Protein AF-A0A0G4EP02-F1 (afdb_monomer_lite)

Foldseek 3Di:
DDPPPPPPDDVVLVCLLPDPLVVNLVVCLPDDPVVLVVSLVSDVSSVVSQVPDPVSVVSNCVSLVNPDDPDDDDDDDDDDDDDDDDDDDDDDDDDDDDDDPVVVLVVLLVCLQVLLVVLLVLLVPDALPDDLVSLLVSLVSLVVSLVSDALPHDLVSLVSSLVSLLSSLQRHDCQDPSSLVSNVVSLVSLLPPVSRDPPVSSVSSVVSSVVNVVVNSVVVVVVVVVVVVVVPPPVPVVVVVVVVVVVVVVVPDPDDVVVVVVPDPDDDDDDD

Organism: Vitrella brassicaformis (strain CCMP3155) (NCBI:txid1169540)

Radius of gyration: 31.65 Å; chains: 1; bounding box: 125×49×57 Å

Structure (mmCIF, N/CA/C/O backbone):
data_AF-A0A0G4EP02-F1
#
_entry.id   AF-A0A0G4EP02-F1
#
loop_
_atom_site.group_PDB
_atom_site.id
_atom_site.type_symbol
_atom_site.label_atom_id
_atom_site.label_alt_id
_atom_site.label_comp_id
_atom_site.label_asym_id
_atom_site.label_entity_id
_atom_site.label_seq_id
_atom_site.pdbx_PDB_ins_code
_atom_site.Cartn_x
_atom_site.Cartn_y
_atom_site.Cartn_z
_atom_site.occupancy
_atom_site.B_iso_or_equiv
_atom_site.auth_seq_id
_atom_site.auth_comp_id
_atom_site.auth_asym_id
_atom_site.auth_atom_id
_atom_site.pdbx_PDB_model_num
ATOM 1 N N . MET A 1 1 ? 41.907 17.838 24.779 1.00 38.94 1 MET A N 1
ATOM 2 C CA . MET A 1 1 ? 42.214 17.156 23.506 1.00 38.94 1 MET A CA 1
ATOM 3 C C . MET A 1 1 ? 41.069 17.452 22.564 1.00 38.94 1 MET A C 1
ATOM 5 O O . MET A 1 1 ? 40.056 16.768 22.612 1.00 38.94 1 MET A O 1
ATOM 9 N N . GLU A 1 2 ? 41.188 18.530 21.797 1.00 35.12 2 GLU A N 1
ATOM 10 C CA . GLU A 1 2 ? 40.267 18.809 20.698 1.00 35.12 2 GLU A CA 1
ATOM 11 C C . GLU A 1 2 ? 40.683 17.915 19.531 1.00 35.12 2 GLU A C 1
ATOM 13 O O . GLU A 1 2 ? 41.809 17.989 19.038 1.00 35.12 2 GLU A O 1
ATOM 18 N N . VAL A 1 3 ? 39.807 16.986 19.158 1.00 36.91 3 VAL A N 1
ATOM 19 C CA . VAL A 1 3 ? 40.000 16.158 17.971 1.00 36.91 3 VAL A CA 1
ATOM 20 C C . VAL A 1 3 ? 39.671 17.048 16.778 1.00 36.91 3 VAL A C 1
ATOM 22 O O . VAL A 1 3 ? 38.505 17.245 16.452 1.00 36.91 3 VAL A O 1
ATOM 25 N N . HIS A 1 4 ? 40.696 17.612 16.138 1.00 37.84 4 HIS A N 1
ATOM 26 C CA . HIS A 1 4 ? 40.565 18.200 14.807 1.00 37.84 4 HIS A CA 1
ATOM 27 C C . HIS A 1 4 ? 40.298 17.075 13.804 1.00 37.84 4 HIS A C 1
ATOM 29 O O . HIS A 1 4 ? 41.198 16.561 13.140 1.00 37.84 4 HIS A O 1
ATOM 35 N N . GLN A 1 5 ? 39.038 16.657 13.729 1.00 41.09 5 GLN A N 1
ATOM 36 C CA . GLN A 1 5 ? 38.536 15.815 12.661 1.00 41.09 5 GLN A CA 1
ATOM 37 C C . GLN A 1 5 ? 38.453 16.702 11.418 1.00 41.09 5 GLN A C 1
ATOM 39 O O . GLN A 1 5 ? 37.469 17.394 11.196 1.00 41.09 5 GLN A O 1
ATOM 44 N N . ALA A 1 6 ? 39.550 16.767 10.663 1.00 44.66 6 ALA A N 1
ATOM 45 C CA . ALA A 1 6 ? 39.552 17.420 9.366 1.00 44.66 6 ALA A CA 1
ATOM 46 C C . ALA A 1 6 ? 38.495 16.731 8.492 1.00 44.66 6 ALA A C 1
ATOM 48 O O . ALA A 1 6 ? 38.618 15.533 8.221 1.00 44.66 6 ALA A O 1
ATOM 49 N N . ASP A 1 7 ? 37.462 17.482 8.105 1.00 49.00 7 ASP A N 1
ATOM 50 C CA . ASP A 1 7 ? 36.395 17.065 7.200 1.00 49.00 7 ASP A CA 1
ATOM 51 C C . ASP A 1 7 ? 37.002 16.553 5.893 1.00 49.00 7 ASP A C 1
ATOM 53 O O . ASP A 1 7 ? 37.292 17.304 4.958 1.00 49.00 7 ASP A O 1
ATOM 57 N N . ARG A 1 8 ? 37.231 15.241 5.820 1.00 60.03 8 ARG A N 1
ATOM 58 C CA . ARG A 1 8 ? 37.583 14.574 4.571 1.00 60.03 8 ARG A CA 1
ATOM 59 C C . ARG A 1 8 ? 36.312 14.470 3.748 1.00 60.03 8 ARG A C 1
ATOM 61 O O . ARG A 1 8 ? 35.623 13.454 3.765 1.00 60.03 8 ARG A O 1
ATOM 68 N N . VAL A 1 9 ? 36.002 15.552 3.046 1.00 61.78 9 VAL A N 1
ATOM 69 C CA . VAL A 1 9 ? 34.989 15.557 1.995 1.00 61.78 9 VAL A CA 1
ATOM 70 C C . VAL A 1 9 ? 35.364 14.464 0.994 1.00 61.78 9 VAL A C 1
ATOM 72 O O . VAL A 1 9 ? 36.500 14.415 0.518 1.00 61.78 9 VAL A O 1
ATOM 75 N N . SER A 1 10 ? 34.428 13.554 0.713 1.00 72.56 10 SER A N 1
ATOM 76 C CA . SER A 1 10 ? 34.633 12.483 -0.265 1.00 72.56 10 SER A CA 1
ATOM 77 C C . SER A 1 10 ? 35.114 13.079 -1.599 1.00 72.56 10 SER A C 1
ATOM 79 O O . SER A 1 10 ? 34.533 14.073 -2.047 1.00 72.56 10 SER A O 1
ATOM 81 N N . PRO A 1 11 ? 36.121 12.489 -2.273 1.00 70.38 11 PRO A N 1
ATOM 82 C CA . PRO A 1 11 ? 36.587 12.948 -3.585 1.00 70.38 11 PRO A CA 1
ATOM 83 C C . PRO A 1 11 ? 35.452 13.091 -4.606 1.00 70.38 11 PRO A C 1
ATOM 85 O O . PRO A 1 11 ? 35.491 13.972 -5.457 1.00 70.38 11 PRO A O 1
ATOM 88 N N . PHE A 1 12 ? 34.406 12.272 -4.472 1.00 70.12 12 PHE A N 1
ATOM 89 C CA . PHE A 1 12 ? 33.200 12.348 -5.290 1.00 70.12 12 PHE A CA 1
ATOM 90 C C . PHE A 1 12 ? 32.381 13.623 -5.035 1.00 70.12 12 PHE A C 1
ATOM 92 O O . PHE A 1 12 ? 31.944 14.280 -5.973 1.00 70.12 12 PHE A O 1
ATOM 99 N N . VAL A 1 13 ? 32.221 14.024 -3.771 1.00 69.88 13 VAL A N 1
ATOM 100 C CA . VAL A 1 13 ? 31.532 15.274 -3.410 1.00 69.88 13 VAL A CA 1
ATOM 101 C C . VAL A 1 13 ? 32.344 16.478 -3.888 1.00 69.88 13 VAL A C 1
ATOM 103 O O . VAL A 1 13 ? 31.784 17.423 -4.435 1.00 69.88 13 VAL A O 1
ATOM 106 N N . ALA A 1 14 ? 33.673 16.428 -3.755 1.00 72.81 14 ALA A N 1
ATOM 107 C CA . ALA A 1 14 ? 34.551 17.464 -4.293 1.00 72.81 14 ALA A CA 1
ATOM 108 C C . ALA A 1 14 ? 34.477 17.546 -5.829 1.00 72.81 14 ALA A C 1
ATOM 110 O O . ALA A 1 14 ? 34.487 18.645 -6.380 1.00 72.81 14 ALA A O 1
ATOM 111 N N . PHE A 1 15 ? 34.367 16.409 -6.520 1.00 77.12 15 PHE A N 1
ATOM 112 C CA . PHE A 1 15 ? 34.146 16.360 -7.964 1.00 77.12 15 PHE A CA 1
ATOM 113 C C . PHE A 1 15 ? 32.811 17.008 -8.345 1.00 77.12 15 PHE A C 1
ATOM 115 O O . PHE A 1 15 ? 32.805 17.926 -9.160 1.00 77.12 15 PHE A O 1
ATOM 122 N N . LEU A 1 16 ? 31.707 16.627 -7.698 1.00 73.00 16 LEU A N 1
ATOM 123 C CA . LEU A 1 16 ? 30.382 17.197 -7.964 1.00 73.00 16 LEU A CA 1
ATOM 124 C C . LEU A 1 16 ? 30.335 18.713 -7.738 1.00 73.00 16 LEU A C 1
ATOM 126 O O . LEU A 1 16 ? 29.836 19.448 -8.581 1.00 73.00 16 LEU A O 1
ATOM 130 N N . VAL A 1 17 ? 30.916 19.205 -6.641 1.00 72.75 17 VAL A N 1
ATOM 131 C CA . VAL A 1 17 ? 30.930 20.644 -6.320 1.00 72.75 17 VAL A CA 1
ATOM 132 C C . VAL A 1 17 ? 31.740 21.470 -7.330 1.00 72.75 17 VAL A C 1
ATOM 134 O O . VAL A 1 17 ? 31.451 22.649 -7.516 1.00 72.75 17 VAL A O 1
ATOM 137 N N . ASN A 1 18 ? 32.748 20.875 -7.973 1.00 75.50 18 ASN A N 1
ATOM 138 C CA . ASN A 1 18 ? 33.591 21.552 -8.966 1.00 75.50 18 ASN A CA 1
ATOM 139 C C . ASN A 1 18 ? 33.159 21.289 -10.418 1.00 75.50 18 ASN A C 1
ATOM 141 O O . ASN A 1 18 ? 33.743 21.852 -11.344 1.00 75.50 18 ASN A O 1
ATOM 145 N N . THR A 1 19 ? 32.164 20.429 -10.629 1.00 77.69 19 THR A N 1
ATOM 146 C CA . THR A 1 19 ? 31.626 20.115 -11.952 1.00 77.69 19 THR A CA 1
ATOM 147 C C . THR A 1 19 ? 30.659 21.220 -12.387 1.00 77.69 19 THR A C 1
ATOM 149 O O . THR A 1 19 ? 29.901 21.736 -11.568 1.00 77.69 19 THR A O 1
ATOM 152 N N . GLN A 1 20 ? 30.684 21.603 -13.670 1.00 72.81 20 GLN A N 1
ATOM 153 C CA . GLN A 1 20 ? 29.743 22.590 -14.219 1.00 72.81 20 GLN A CA 1
ATOM 154 C C . GLN A 1 20 ? 28.288 22.150 -13.986 1.00 72.81 20 GLN A C 1
ATOM 156 O O . GLN A 1 20 ? 27.993 20.954 -14.040 1.00 72.81 20 GLN A O 1
ATOM 161 N N . GLU A 1 21 ? 27.389 23.110 -13.744 1.00 66.56 21 GLU A N 1
ATOM 162 C CA . GLU A 1 21 ? 25.989 22.856 -13.359 1.00 66.56 21 GLU A CA 1
ATOM 163 C C . GLU A 1 21 ? 25.281 21.864 -14.299 1.00 66.56 21 GLU A C 1
ATOM 165 O O . GLU A 1 21 ? 24.611 20.942 -13.828 1.00 66.56 21 GLU A O 1
ATOM 170 N N . ASP A 1 22 ? 25.532 21.967 -15.607 1.00 61.84 22 ASP A N 1
ATOM 171 C CA . ASP A 1 22 ? 24.938 21.101 -16.635 1.00 61.84 22 ASP A CA 1
ATOM 172 C C . ASP A 1 22 ? 25.356 19.626 -16.496 1.00 61.84 22 ASP A C 1
ATOM 174 O O . ASP A 1 22 ? 24.544 18.709 -16.631 1.00 61.84 22 ASP A O 1
ATOM 178 N N . MET A 1 23 ? 26.625 19.377 -16.167 1.00 65.44 23 MET A N 1
ATOM 179 C CA . MET A 1 23 ? 27.154 18.024 -15.964 1.00 65.44 23 MET A CA 1
ATOM 180 C C . MET A 1 23 ? 26.759 17.461 -14.596 1.00 65.44 23 MET A C 1
ATOM 182 O O . MET A 1 23 ? 26.539 16.258 -14.460 1.00 65.44 23 MET A O 1
ATOM 186 N N . CYS A 1 24 ? 26.610 18.328 -13.593 1.00 69.44 24 CYS A N 1
ATOM 187 C CA . CYS A 1 24 ? 26.139 17.946 -12.266 1.00 69.44 24 CYS A CA 1
ATOM 188 C C . CYS A 1 24 ? 24.696 17.426 -12.323 1.00 69.44 24 CYS A C 1
ATOM 190 O O . CYS A 1 24 ? 24.385 16.395 -11.723 1.00 69.44 24 CYS A O 1
ATOM 192 N N . GLY A 1 25 ? 23.845 18.081 -13.122 1.00 66.88 25 GLY A N 1
ATOM 193 C CA . GLY A 1 25 ? 22.493 17.610 -13.412 1.00 66.88 25 GLY A CA 1
ATOM 194 C C . GLY A 1 25 ? 22.481 16.236 -14.083 1.00 66.88 25 GLY A C 1
ATOM 195 O O . GLY A 1 25 ? 21.739 15.359 -13.648 1.00 66.88 25 GLY A O 1
ATOM 196 N N . LEU A 1 26 ? 23.352 16.016 -15.075 1.00 70.50 26 LEU A N 1
ATOM 197 C CA . LEU A 1 26 ? 23.474 14.730 -15.767 1.00 70.50 26 LEU A CA 1
ATOM 198 C C . LEU A 1 26 ? 23.913 13.604 -14.818 1.00 70.50 26 LEU A C 1
ATOM 200 O O . LEU A 1 26 ? 23.279 12.554 -14.779 1.00 70.50 26 LEU A O 1
ATOM 204 N N . ILE A 1 27 ? 24.955 13.827 -14.012 1.00 72.88 27 ILE A N 1
ATOM 205 C CA . ILE A 1 27 ? 25.464 12.827 -13.058 1.00 72.88 27 ILE A CA 1
ATOM 206 C C . ILE A 1 27 ? 24.409 12.507 -11.995 1.00 72.88 27 ILE A C 1
ATOM 208 O O . ILE A 1 27 ? 24.181 11.340 -11.682 1.00 72.88 27 ILE A O 1
ATOM 212 N N . CYS A 1 28 ? 23.721 13.527 -11.475 1.00 70.00 28 CYS A N 1
ATOM 213 C CA . CYS A 1 28 ? 22.667 13.333 -10.482 1.00 70.00 28 CYS A CA 1
ATOM 214 C C . CYS A 1 28 ? 21.414 12.666 -11.066 1.00 70.00 28 CYS A C 1
ATOM 216 O O . CYS A 1 28 ? 20.650 12.065 -10.318 1.00 7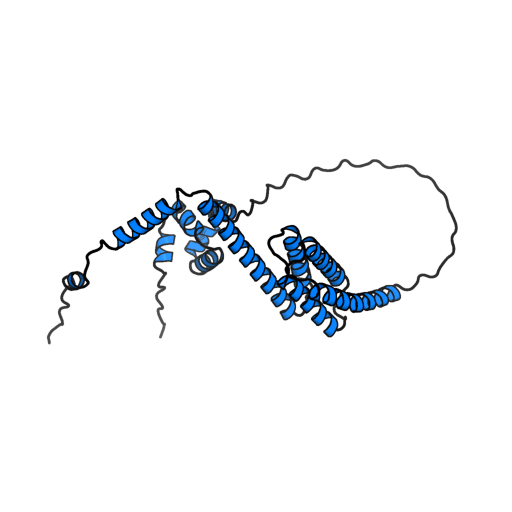0.00 28 CYS A O 1
ATOM 218 N N . SER A 1 29 ? 21.228 12.708 -12.388 1.00 71.25 29 SER A N 1
ATOM 219 C CA . SER A 1 29 ? 20.146 12.006 -13.086 1.00 71.25 29 SER A CA 1
ATOM 220 C C . SER A 1 29 ? 20.330 10.478 -13.120 1.00 71.25 29 SER A C 1
ATOM 222 O O . SER A 1 29 ? 19.372 9.733 -13.290 1.00 71.25 29 SER A O 1
ATOM 224 N N . PHE A 1 30 ? 21.553 9.988 -12.880 1.00 74.38 30 PHE A N 1
ATOM 225 C CA . PHE A 1 30 ? 21.832 8.557 -12.714 1.00 74.38 30 PHE A CA 1
ATOM 226 C C . PHE A 1 30 ? 21.721 8.082 -11.258 1.00 74.38 30 PHE A C 1
ATOM 228 O O . PHE A 1 30 ? 21.841 6.885 -10.994 1.00 74.38 30 PHE A O 1
ATOM 235 N N . LEU A 1 31 ? 21.514 8.995 -10.302 1.00 80.62 31 LEU A N 1
ATOM 236 C CA . LEU A 1 31 ? 21.364 8.643 -8.894 1.00 80.62 31 LEU A CA 1
ATOM 237 C C . LEU A 1 31 ? 19.913 8.270 -8.588 1.00 80.62 31 LEU A C 1
ATOM 239 O O . LEU A 1 31 ? 18.974 8.982 -8.944 1.00 80.62 31 LEU A O 1
ATOM 243 N N . VAL A 1 32 ? 19.726 7.176 -7.850 1.00 81.56 32 VAL A N 1
ATOM 244 C CA . VAL A 1 32 ? 18.414 6.825 -7.298 1.00 81.56 32 VAL A CA 1
ATOM 245 C C . VAL A 1 32 ? 18.050 7.855 -6.220 1.00 81.56 32 VAL A C 1
ATOM 247 O O . VAL A 1 32 ? 18.926 8.389 -5.538 1.00 81.56 32 VAL A O 1
ATOM 250 N N . ALA A 1 33 ? 16.756 8.124 -6.011 1.00 77.69 33 ALA A N 1
ATOM 251 C CA . ALA A 1 33 ? 16.276 9.126 -5.046 1.00 77.69 33 ALA A CA 1
ATOM 252 C C . ALA A 1 33 ? 16.903 8.994 -3.640 1.00 77.69 33 ALA A C 1
ATOM 254 O O . ALA A 1 33 ? 17.158 9.995 -2.969 1.00 77.69 33 ALA A O 1
ATOM 255 N N . LYS A 1 34 ? 17.196 7.760 -3.209 1.00 76.62 34 LYS A N 1
ATOM 256 C CA . LYS A 1 34 ? 17.879 7.472 -1.942 1.00 76.62 34 LYS A CA 1
ATOM 257 C C . LYS A 1 34 ? 19.315 8.008 -1.909 1.00 76.62 34 LYS A C 1
ATOM 259 O O . LYS A 1 34 ? 19.718 8.596 -0.907 1.00 76.62 34 LYS A O 1
ATOM 264 N N . ASP A 1 35 ? 20.065 7.827 -2.990 1.00 81.88 35 ASP A N 1
ATOM 265 C CA . ASP A 1 35 ? 21.458 8.265 -3.094 1.00 81.88 35 ASP A CA 1
ATOM 266 C C . ASP A 1 35 ? 21.539 9.786 -3.230 1.00 81.88 35 ASP A C 1
ATOM 268 O O . ASP A 1 35 ? 22.408 10.418 -2.632 1.00 81.88 35 ASP A O 1
ATOM 272 N N . LEU A 1 36 ? 20.564 10.391 -3.916 1.00 82.75 36 LEU A N 1
ATOM 273 C CA . LEU A 1 36 ? 20.408 11.842 -3.980 1.00 82.75 36 LEU A CA 1
ATOM 274 C C . LEU A 1 36 ? 20.137 12.447 -2.591 1.00 82.75 36 LEU A C 1
ATOM 276 O O . LEU A 1 36 ? 20.750 13.449 -2.228 1.00 82.75 36 LEU A O 1
ATOM 280 N N . ALA A 1 37 ? 19.271 11.826 -1.782 1.00 79.50 37 ALA A N 1
ATOM 281 C CA . ALA A 1 37 ? 18.994 12.278 -0.415 1.00 79.50 37 ALA A CA 1
ATOM 282 C C . ALA A 1 37 ? 20.214 12.127 0.514 1.00 79.50 37 ALA A C 1
ATOM 284 O O . ALA A 1 37 ? 20.497 13.002 1.336 1.00 79.50 37 ALA A O 1
ATOM 285 N N . ALA A 1 38 ? 20.969 11.035 0.378 1.00 80.06 38 ALA A N 1
ATOM 286 C CA . ALA A 1 38 ? 22.226 10.856 1.103 1.00 80.06 38 ALA A CA 1
ATOM 287 C C . ALA A 1 38 ? 23.271 11.908 0.684 1.00 80.06 38 ALA A C 1
ATOM 289 O O . ALA A 1 38 ? 23.958 12.484 1.527 1.00 80.06 38 ALA A O 1
ATOM 290 N N . LEU A 1 39 ? 23.347 12.221 -0.611 1.00 80.00 39 LEU A N 1
ATOM 291 C CA . LEU A 1 39 ? 24.255 13.228 -1.149 1.00 80.00 39 LEU A CA 1
ATOM 292 C C . LEU A 1 39 ? 23.933 14.631 -0.612 1.00 80.00 39 LEU A C 1
ATOM 294 O O . LEU A 1 39 ? 24.829 15.306 -0.100 1.00 80.00 39 LEU A O 1
ATOM 298 N N . THR A 1 40 ? 22.668 15.056 -0.660 1.00 81.44 40 THR A N 1
ATOM 299 C CA . THR A 1 40 ? 22.255 16.396 -0.202 1.00 81.44 40 THR A CA 1
ATOM 300 C C . THR A 1 40 ? 22.366 16.561 1.311 1.00 81.44 40 THR A C 1
ATOM 302 O O . THR A 1 40 ? 22.714 17.639 1.783 1.00 81.44 40 THR A O 1
ATOM 305 N N . THR A 1 41 ? 22.159 15.501 2.092 1.00 80.44 41 THR A N 1
ATOM 306 C CA . THR A 1 41 ? 22.368 15.548 3.551 1.00 80.44 41 THR A CA 1
ATOM 307 C C . THR A 1 41 ? 23.846 15.556 3.944 1.00 80.44 41 THR A C 1
ATOM 309 O O . THR A 1 41 ? 24.195 16.104 4.987 1.00 80.44 41 THR A O 1
ATOM 312 N N . SER A 1 42 ? 24.725 14.999 3.105 1.00 77.19 42 SER A N 1
ATOM 313 C CA . SER A 1 42 ? 26.171 14.950 3.364 1.00 77.19 42 SER A CA 1
ATOM 314 C C . SER A 1 42 ? 26.933 16.226 2.979 1.00 77.19 42 SER A C 1
ATOM 316 O O . SER A 1 42 ? 28.058 16.423 3.438 1.00 77.19 42 SER A O 1
ATOM 318 N N . CYS A 1 43 ? 26.356 17.100 2.144 1.00 82.56 43 CYS A N 1
ATOM 319 C CA . CYS A 1 43 ? 27.037 18.297 1.651 1.00 82.56 43 CYS A CA 1
ATOM 320 C C . CYS A 1 43 ? 26.079 19.479 1.451 1.00 82.56 43 CYS A C 1
ATOM 322 O O . CYS A 1 43 ? 25.278 19.490 0.517 1.00 82.56 43 CYS A O 1
ATOM 324 N N . ALA A 1 44 ? 26.237 20.530 2.266 1.00 78.19 44 ALA A N 1
ATOM 325 C CA . ALA A 1 44 ? 25.432 21.752 2.174 1.00 78.19 44 ALA A CA 1
ATOM 326 C C . ALA A 1 44 ? 25.528 22.439 0.798 1.00 78.19 44 ALA A C 1
ATOM 328 O O . ALA A 1 44 ? 24.526 22.933 0.293 1.00 78.19 44 ALA A O 1
ATOM 329 N N . ARG A 1 45 ? 26.701 22.409 0.145 1.00 76.38 45 ARG A N 1
ATOM 330 C CA . ARG A 1 45 ? 26.870 22.972 -1.209 1.00 76.38 45 ARG A CA 1
ATOM 331 C C . ARG A 1 45 ? 26.125 22.160 -2.269 1.00 76.38 45 ARG A C 1
ATOM 333 O O . ARG A 1 45 ? 25.512 22.751 -3.150 1.00 76.38 45 ARG A O 1
ATOM 340 N N . CYS A 1 46 ? 26.141 20.826 -2.178 1.00 75.25 46 CYS A N 1
ATOM 341 C CA . CYS A 1 46 ? 25.331 19.980 -3.060 1.00 75.25 46 CYS A CA 1
ATOM 342 C C . CYS A 1 46 ? 23.840 20.195 -2.807 1.00 75.25 46 CYS A C 1
ATOM 344 O O . CYS A 1 46 ? 23.077 20.266 -3.762 1.00 75.25 46 CYS A O 1
ATOM 346 N N . HIS A 1 47 ? 23.429 20.337 -1.544 1.00 82.62 47 HIS A N 1
ATOM 347 C CA . HIS A 1 47 ? 22.057 20.686 -1.199 1.00 82.62 47 HIS A CA 1
ATOM 348 C C . HIS A 1 47 ? 21.649 22.010 -1.852 1.00 82.62 47 HIS A C 1
ATOM 350 O O . HIS A 1 47 ? 20.696 22.029 -2.614 1.00 82.62 47 HIS A O 1
ATOM 356 N N . GLU A 1 48 ? 22.380 23.102 -1.629 1.00 80.44 48 GLU A N 1
ATOM 357 C CA . GLU A 1 48 ? 22.042 24.404 -2.217 1.00 80.44 48 GLU A CA 1
ATOM 358 C C . GLU A 1 48 ? 22.043 24.385 -3.752 1.00 80.44 48 GLU A C 1
ATOM 360 O O . GLU A 1 48 ? 21.110 24.905 -4.360 1.00 80.44 48 GLU A O 1
ATOM 365 N N . GLY A 1 49 ? 23.031 23.743 -4.384 1.00 79.56 49 GLY A N 1
ATOM 366 C CA . GLY A 1 49 ? 23.114 23.657 -5.845 1.00 79.56 49 GLY A CA 1
ATOM 367 C C . GLY A 1 49 ? 21.987 22.831 -6.472 1.00 79.56 49 GLY A C 1
ATOM 368 O O . GLY A 1 49 ? 21.364 23.262 -7.441 1.00 79.56 49 GLY A O 1
ATOM 369 N N . LEU A 1 50 ? 21.679 21.661 -5.904 1.00 79.06 50 LEU A N 1
ATOM 370 C CA . LEU A 1 50 ? 20.650 20.766 -6.442 1.00 79.06 50 LEU A CA 1
ATOM 371 C C . LEU A 1 50 ? 19.237 21.249 -6.108 1.00 79.06 50 LEU A C 1
ATOM 373 O O . LEU A 1 50 ? 18.362 21.235 -6.969 1.00 79.06 50 LEU A O 1
ATOM 377 N N . TRP A 1 51 ? 18.995 21.708 -4.877 1.00 81.62 51 TRP A N 1
ATOM 378 C CA . TRP A 1 51 ? 17.653 22.100 -4.433 1.00 81.62 51 TRP A CA 1
ATOM 379 C C . TRP A 1 51 ? 17.172 23.404 -5.080 1.00 81.62 51 TRP A C 1
ATOM 381 O O . TRP A 1 51 ? 15.974 23.565 -5.298 1.00 81.62 51 TRP A O 1
ATOM 391 N N . CYS A 1 52 ? 18.092 24.305 -5.437 1.00 79.56 52 CYS A N 1
ATOM 392 C CA . CYS A 1 52 ? 17.766 25.557 -6.124 1.00 79.56 52 CYS A CA 1
ATOM 393 C C . CYS A 1 52 ? 17.735 25.430 -7.660 1.00 79.56 52 CYS A C 1
ATOM 395 O O . CYS A 1 52 ? 17.261 26.347 -8.332 1.00 79.56 52 CYS A O 1
ATOM 397 N N . SER A 1 53 ? 18.209 24.319 -8.234 1.00 80.94 53 SER A N 1
ATOM 398 C CA . SER A 1 53 ? 18.250 24.125 -9.688 1.00 80.94 53 SER A CA 1
ATOM 399 C C . SER A 1 53 ? 16.912 23.607 -10.225 1.00 80.94 53 SER A C 1
ATOM 401 O O . SER A 1 53 ? 16.633 22.409 -10.239 1.00 80.94 53 SER A O 1
ATOM 403 N N . ALA A 1 54 ? 16.062 24.516 -10.710 1.00 75.00 54 ALA A N 1
ATOM 404 C CA . ALA A 1 54 ? 14.814 24.143 -11.383 1.00 75.00 54 ALA A CA 1
ATOM 405 C C . ALA A 1 54 ? 15.019 23.200 -12.596 1.00 75.00 54 ALA A C 1
ATOM 407 O O . ALA A 1 54 ? 14.255 22.237 -12.714 1.00 75.00 54 ALA A O 1
ATOM 408 N N . PRO A 1 55 ? 16.038 23.393 -13.468 1.00 75.69 55 PRO A N 1
ATOM 409 C CA . PRO A 1 55 ? 16.311 22.467 -14.570 1.00 75.69 55 PRO A CA 1
ATOM 410 C C . PRO A 1 55 ? 16.605 21.040 -14.095 1.00 75.69 55 PRO A C 1
ATOM 412 O O . PRO A 1 55 ? 16.118 20.084 -14.696 1.00 75.69 55 PRO A O 1
ATOM 415 N N . PHE A 1 56 ? 17.342 20.893 -12.988 1.00 81.25 56 PHE A N 1
ATOM 416 C CA . PHE A 1 56 ? 17.643 19.588 -12.404 1.00 81.25 56 PHE A CA 1
ATOM 417 C C . PHE A 1 56 ? 16.365 18.837 -12.015 1.00 81.25 56 PHE A C 1
ATOM 419 O O . PHE A 1 56 ? 16.162 17.710 -12.462 1.00 81.25 56 PHE A O 1
ATOM 426 N N . TRP A 1 57 ? 15.470 19.469 -11.248 1.00 81.12 57 TRP A N 1
ATOM 427 C CA . TRP A 1 57 ? 14.220 18.832 -10.823 1.00 81.12 57 TRP A CA 1
ATOM 428 C C . TRP A 1 57 ? 13.300 18.504 -11.991 1.00 81.12 57 TRP A C 1
ATOM 430 O O . TRP A 1 57 ? 12.663 17.455 -11.984 1.00 81.12 57 TRP A O 1
ATOM 440 N N . HIS A 1 58 ? 13.253 19.357 -13.015 1.00 76.81 58 HIS A N 1
ATOM 441 C CA . HIS A 1 58 ? 12.499 19.057 -14.228 1.00 76.81 58 HIS A CA 1
ATOM 442 C C . HIS A 1 58 ? 13.004 17.788 -14.918 1.00 76.81 58 HIS A C 1
ATOM 444 O O . HIS A 1 58 ? 12.193 16.920 -15.236 1.00 76.81 58 HIS A O 1
ATOM 450 N N . CYS A 1 59 ? 14.319 17.644 -15.100 1.00 74.62 59 CYS A N 1
ATOM 451 C CA . CYS A 1 59 ? 14.908 16.435 -15.678 1.00 74.62 59 CYS A CA 1
ATOM 452 C C . CYS A 1 59 ? 14.703 15.210 -14.777 1.00 74.62 59 CYS A C 1
ATOM 454 O O . CYS A 1 59 ? 14.295 14.157 -15.261 1.00 74.62 59 CYS A O 1
ATOM 456 N N . PHE A 1 60 ? 14.923 15.356 -13.470 1.00 79.12 60 PHE A N 1
ATOM 457 C CA . PHE A 1 60 ? 14.770 14.277 -12.496 1.00 79.12 60 PHE A CA 1
ATOM 458 C C . PHE A 1 60 ? 13.323 13.758 -12.439 1.00 79.12 60 PHE A C 1
ATOM 460 O O . PHE A 1 60 ? 13.087 12.555 -12.520 1.00 79.12 60 PHE A O 1
ATOM 467 N N . PHE A 1 61 ? 12.323 14.644 -12.383 1.00 79.94 61 PHE A N 1
ATOM 468 C CA . PHE A 1 61 ? 10.914 14.236 -12.403 1.00 79.94 61 PHE A CA 1
ATOM 469 C C . PHE A 1 61 ? 10.465 13.693 -13.763 1.00 79.94 61 PHE A C 1
ATOM 471 O O . PHE A 1 61 ? 9.673 12.749 -13.799 1.00 79.94 61 PHE A O 1
ATOM 478 N N . ALA A 1 62 ? 10.998 14.229 -14.866 1.00 75.56 62 ALA A N 1
ATOM 479 C CA . ALA A 1 62 ? 10.747 13.691 -16.201 1.00 75.56 62 ALA A CA 1
ATOM 480 C C . ALA A 1 62 ? 11.259 12.248 -16.335 1.00 75.56 62 ALA A C 1
ATOM 482 O O . ALA A 1 62 ? 10.552 11.401 -16.872 1.00 75.56 62 ALA A O 1
ATOM 483 N N . GLN A 1 63 ? 12.438 11.941 -15.784 1.00 73.44 63 GLN A N 1
ATOM 484 C CA . GLN A 1 63 ? 12.971 10.575 -15.747 1.00 73.44 63 GLN A CA 1
ATOM 485 C C . GLN A 1 63 ? 12.136 9.632 -14.878 1.00 73.44 63 GLN A C 1
ATOM 487 O O . GLN A 1 63 ? 11.978 8.461 -15.211 1.00 73.44 63 GLN A O 1
ATOM 492 N N . LEU A 1 64 ? 11.556 10.139 -13.790 1.00 74.38 64 LEU A N 1
ATOM 493 C CA . LEU A 1 64 ? 10.669 9.355 -12.931 1.00 74.38 64 LEU A CA 1
ATOM 494 C C . LEU A 1 64 ? 9.274 9.120 -13.542 1.00 74.38 64 LEU A C 1
ATOM 496 O O . LEU A 1 64 ? 8.437 8.492 -12.892 1.00 74.38 64 LEU A O 1
ATOM 500 N N . ASN A 1 65 ? 8.997 9.611 -14.761 1.00 71.50 65 ASN A N 1
ATOM 501 C CA . ASN A 1 65 ? 7.662 9.612 -15.375 1.00 71.50 65 ASN A CA 1
ATOM 502 C C . ASN A 1 65 ? 6.585 10.245 -14.470 1.00 71.50 65 ASN A C 1
ATOM 504 O O . ASN A 1 65 ? 5.390 9.966 -14.592 1.00 71.50 65 ASN A O 1
ATOM 508 N N . ILE A 1 66 ? 6.995 11.128 -13.558 1.00 62.94 66 ILE A N 1
ATOM 509 C CA . ILE A 1 66 ? 6.079 11.911 -12.738 1.00 62.94 66 ILE A CA 1
ATOM 510 C C . ILE A 1 66 ? 5.757 13.140 -13.577 1.00 62.94 66 ILE A C 1
ATOM 512 O O . ILE A 1 66 ? 6.528 14.099 -13.612 1.00 62.94 66 ILE A O 1
ATOM 516 N N . ALA A 1 67 ? 4.648 13.081 -14.318 1.00 44.62 67 ALA A N 1
ATOM 517 C CA . ALA A 1 67 ? 4.183 14.217 -15.102 1.00 44.62 67 ALA A CA 1
ATOM 518 C C . ALA A 1 67 ? 4.165 15.473 -14.208 1.00 44.62 67 ALA A C 1
ATOM 520 O O . ALA A 1 67 ? 3.637 15.406 -13.090 1.00 44.62 67 ALA A O 1
ATOM 521 N N . PRO A 1 68 ? 4.741 16.608 -14.650 1.00 51.97 68 PRO A N 1
ATOM 522 C CA . PRO A 1 68 ? 4.673 17.831 -13.868 1.00 51.97 68 PRO A CA 1
ATOM 523 C C . PRO A 1 68 ? 3.197 18.154 -13.603 1.00 51.97 68 PRO A C 1
ATOM 525 O O . PRO A 1 68 ? 2.369 17.956 -14.502 1.00 51.97 68 PRO A O 1
ATOM 528 N N . PRO A 1 69 ? 2.841 18.625 -12.392 1.00 48.09 69 PRO A N 1
ATOM 529 C CA . PRO A 1 69 ? 1.468 19.008 -12.104 1.00 48.09 69 PRO A CA 1
ATOM 530 C C . PRO A 1 69 ? 1.042 20.018 -13.166 1.00 48.09 69 PRO A C 1
ATOM 532 O O . PRO A 1 69 ? 1.680 21.060 -13.330 1.00 48.09 69 PRO A O 1
ATOM 535 N N . SER A 1 70 ? 0.011 19.669 -13.941 1.00 54.44 70 SER A N 1
ATOM 536 C CA . SER A 1 70 ? -0.499 20.547 -14.988 1.00 54.44 70 SER A CA 1
ATOM 537 C C . SER A 1 70 ? -0.773 21.923 -14.378 1.00 54.44 70 SER A C 1
ATOM 539 O O . SER A 1 70 ? -1.327 21.982 -13.274 1.00 54.44 70 SER A O 1
ATOM 541 N N . PRO A 1 71 ? -0.389 23.028 -15.045 1.00 50.91 71 PRO A N 1
ATOM 542 C CA . PRO A 1 71 ? -0.690 24.356 -14.537 1.00 50.91 71 PRO A CA 1
ATOM 543 C C . PRO A 1 71 ? -2.200 24.439 -14.312 1.00 50.91 71 PRO A C 1
ATOM 545 O O . PRO A 1 71 ? -2.987 24.173 -15.223 1.00 50.91 71 PRO A O 1
ATOM 548 N N . LEU A 1 72 ? -2.573 24.710 -13.057 1.00 44.28 72 LEU A N 1
ATOM 549 C CA . LEU A 1 72 ? -3.945 24.775 -12.566 1.00 44.28 72 LEU A CA 1
ATOM 550 C C . LEU A 1 72 ? -4.822 25.510 -13.582 1.00 44.28 72 LEU A C 1
ATOM 552 O O . LEU A 1 72 ? -4.691 26.718 -13.775 1.00 44.28 72 LEU A O 1
ATOM 556 N N . SER A 1 73 ? -5.707 24.766 -14.243 1.00 43.59 73 SER A N 1
ATOM 557 C CA . SER A 1 73 ? -6.748 25.356 -15.075 1.00 43.59 73 SER A CA 1
ATOM 558 C C . SER A 1 73 ? -7.657 26.181 -14.169 1.00 43.59 73 SER A C 1
ATOM 560 O O . SER A 1 73 ? -8.208 25.666 -13.195 1.00 43.59 73 SER A O 1
ATOM 562 N N . SER A 1 74 ? -7.762 27.474 -14.464 1.00 43.56 74 SER A N 1
ATOM 563 C CA . SER A 1 74 ? -8.577 28.437 -13.730 1.00 43.56 74 SER A CA 1
ATOM 564 C C . SER A 1 74 ? -10.014 27.926 -13.541 1.00 43.56 74 SER A C 1
ATOM 566 O O . SER A 1 74 ? -10.596 27.394 -14.491 1.00 43.56 74 SER A O 1
ATOM 568 N N . PRO A 1 75 ? -10.622 28.097 -12.354 1.00 49.12 75 PRO A N 1
ATOM 569 C CA . PRO A 1 75 ? -11.971 27.614 -12.098 1.00 49.12 75 PRO A CA 1
ATOM 570 C C . PRO A 1 75 ? -12.988 28.375 -12.957 1.00 49.12 75 PRO A C 1
ATOM 572 O O . PRO A 1 75 ? -13.151 29.590 -12.839 1.00 49.12 75 PRO A O 1
ATOM 575 N N . ILE A 1 76 ? -13.692 27.635 -13.813 1.00 53.72 76 ILE A N 1
ATOM 576 C CA . ILE A 1 76 ? -14.879 28.104 -14.529 1.00 53.72 76 ILE A CA 1
ATOM 577 C C . ILE A 1 76 ? -15.994 28.291 -13.489 1.00 53.72 76 ILE A C 1
ATOM 579 O O . ILE A 1 76 ? -16.464 27.329 -12.883 1.00 53.72 76 ILE A O 1
ATOM 583 N N . LEU A 1 77 ? -16.389 29.544 -13.259 1.00 54.22 77 LEU A N 1
ATOM 584 C CA . LEU A 1 77 ? -17.535 29.916 -12.427 1.00 54.22 77 LEU A CA 1
ATOM 585 C C . LEU A 1 77 ? -18.844 29.390 -13.051 1.00 54.22 77 LEU A C 1
ATOM 587 O O . LEU A 1 77 ? -19.086 29.647 -14.233 1.00 54.22 77 LEU A O 1
ATOM 591 N N . PRO A 1 78 ? -19.718 28.707 -12.290 1.00 57.72 78 PRO A N 1
ATOM 592 C CA . PRO A 1 78 ? -21.052 28.359 -12.764 1.00 57.72 78 PRO A CA 1
ATOM 593 C C . PRO A 1 78 ? -21.989 29.584 -12.741 1.00 57.72 78 PRO A C 1
ATOM 595 O O . PRO A 1 78 ? -21.899 30.406 -11.824 1.00 57.72 78 PRO A O 1
ATOM 598 N N . PRO A 1 79 ? -22.921 29.717 -13.704 1.00 53.81 79 PRO A N 1
ATOM 599 C CA . PRO A 1 79 ? -23.938 30.761 -13.670 1.00 53.81 79 PRO A CA 1
ATOM 600 C C . PRO A 1 79 ? -25.027 30.455 -12.627 1.00 53.81 79 PRO A C 1
ATOM 602 O O . PRO A 1 79 ? -25.538 29.338 -12.534 1.00 53.81 79 PRO A O 1
ATOM 605 N N . SER A 1 80 ? -25.388 31.479 -11.853 1.00 52.34 80 SER A N 1
ATOM 606 C CA . SER A 1 80 ? -26.441 31.463 -10.832 1.00 52.34 80 SER A CA 1
ATOM 607 C C . SER A 1 80 ? -27.832 31.144 -11.401 1.00 52.34 80 SER A C 1
ATOM 609 O O . SER A 1 80 ? -28.219 31.749 -12.404 1.00 52.34 80 SER A O 1
ATOM 611 N N . PRO A 1 81 ? -28.646 30.302 -10.735 1.00 57.78 81 PRO A N 1
ATOM 612 C CA . PRO A 1 81 ? -30.061 30.162 -11.058 1.00 57.78 81 PRO A CA 1
ATOM 613 C C . PRO A 1 81 ? -30.950 31.126 -10.251 1.00 57.78 81 PRO A C 1
ATOM 615 O O . PRO A 1 81 ? -30.773 31.329 -9.050 1.00 57.78 81 PRO A O 1
ATOM 618 N N . LEU A 1 82 ? -31.928 31.702 -10.954 1.00 52.59 82 LEU A N 1
ATOM 619 C CA . LEU A 1 82 ? -33.042 32.507 -10.450 1.00 52.59 82 LEU A CA 1
ATOM 620 C C . LEU A 1 82 ? -34.112 31.627 -9.768 1.00 52.59 82 LEU A C 1
ATOM 622 O O . LEU A 1 82 ? -34.469 30.565 -10.272 1.00 52.59 82 LEU A O 1
ATOM 626 N N . SER A 1 83 ? -34.645 32.110 -8.644 1.00 48.75 83 SER A N 1
ATOM 627 C CA . SER A 1 83 ? -35.815 31.587 -7.904 1.00 48.75 83 SER A CA 1
ATOM 628 C C . SER A 1 83 ? -37.167 32.003 -8.561 1.00 48.75 83 SER A C 1
ATOM 630 O O . SER A 1 83 ? -37.142 32.744 -9.541 1.00 48.75 83 SER A O 1
ATOM 632 N N . PRO A 1 84 ? -38.347 31.785 -7.922 1.00 66.62 84 PRO A N 1
ATOM 633 C CA . PRO A 1 84 ? -39.223 30.595 -7.831 1.00 66.62 84 PRO A CA 1
ATOM 634 C C . PRO A 1 84 ? -40.633 30.875 -8.471 1.00 66.62 84 PRO A C 1
ATOM 636 O O . PRO A 1 84 ? -40.742 31.875 -9.183 1.00 66.62 84 PRO A O 1
ATOM 639 N N . PRO A 1 85 ? -41.726 30.074 -8.279 1.00 58.06 85 PRO A N 1
ATOM 640 C CA . PRO A 1 85 ? -42.559 30.173 -7.059 1.00 58.06 85 PRO A CA 1
ATOM 641 C C . PRO A 1 85 ? -43.325 28.897 -6.593 1.00 58.06 85 PRO A C 1
ATOM 643 O O . PRO A 1 85 ? -43.457 27.896 -7.288 1.00 58.06 85 PRO A O 1
ATOM 646 N N . SER A 1 86 ? -43.832 29.028 -5.363 1.00 45.56 86 SER A N 1
ATOM 647 C CA . SER A 1 86 ? -44.811 28.298 -4.534 1.00 45.56 86 SER A CA 1
ATOM 648 C C . SER A 1 86 ? -45.767 27.255 -5.144 1.00 45.56 86 SER A C 1
ATOM 650 O O . SER A 1 86 ? -46.388 27.515 -6.170 1.00 45.56 86 SER A O 1
ATOM 652 N N . SER A 1 87 ? -46.081 26.195 -4.374 1.00 39.06 87 SER A N 1
ATOM 653 C CA . SER A 1 87 ? -47.443 25.932 -3.845 1.00 39.06 87 SER A CA 1
ATOM 654 C C . SER A 1 87 ? -47.538 24.714 -2.908 1.00 39.06 87 SER A C 1
ATOM 656 O O . SER A 1 87 ? -46.805 23.738 -3.005 1.00 39.06 87 SER A O 1
ATOM 658 N N . THR A 1 88 ? -48.485 24.865 -1.990 1.00 44.09 88 THR A N 1
ATOM 659 C CA . THR A 1 88 ? -48.927 24.113 -0.812 1.00 44.09 88 THR A CA 1
ATOM 660 C C . THR A 1 88 ? -49.465 22.705 -1.085 1.00 44.09 88 THR A C 1
ATOM 662 O O . THR A 1 88 ? -50.241 22.534 -2.016 1.00 44.09 88 THR A O 1
ATOM 665 N N . SER A 1 89 ? -49.240 21.763 -0.158 1.00 40.31 89 SER A N 1
ATOM 666 C CA . SER A 1 89 ? -50.296 20.838 0.305 1.00 40.31 89 SER A CA 1
ATOM 667 C C . SER A 1 89 ? -49.853 20.042 1.535 1.00 40.31 89 SER A C 1
ATOM 669 O O . SER A 1 89 ? -48.834 19.356 1.523 1.00 40.31 89 SER A O 1
ATOM 671 N N . ALA A 1 90 ? -50.645 20.165 2.598 1.00 49.94 90 ALA A N 1
ATOM 672 C CA . ALA A 1 90 ? -50.522 19.437 3.851 1.00 49.94 90 ALA A CA 1
ATOM 673 C C . ALA A 1 90 ? -50.998 17.985 3.696 1.00 49.94 90 ALA A C 1
ATOM 675 O O . ALA A 1 90 ? -52.011 17.736 3.048 1.00 49.94 90 ALA A O 1
ATOM 676 N N . SER A 1 91 ? -50.325 17.046 4.362 1.00 42.69 91 SER A N 1
ATOM 677 C CA . SER A 1 91 ? -50.912 15.747 4.686 1.00 42.69 91 SER A CA 1
ATOM 678 C C . SER A 1 91 ? -50.399 15.265 6.038 1.00 42.69 91 SER A C 1
ATOM 680 O O . SER A 1 91 ? -49.198 15.127 6.260 1.00 42.69 91 SER A O 1
ATOM 682 N N . SER A 1 92 ? -51.347 15.043 6.942 1.00 54.00 92 SER A N 1
ATOM 683 C CA . SER A 1 92 ? -51.170 14.480 8.274 1.00 54.00 92 SER A CA 1
ATOM 684 C C . SER A 1 92 ? -50.636 13.050 8.203 1.00 54.00 92 SER A C 1
ATOM 686 O O . SER A 1 92 ? -51.226 12.211 7.525 1.00 54.00 92 SER A O 1
ATOM 688 N N . ALA A 1 93 ? -49.579 12.743 8.956 1.00 40.38 93 ALA A N 1
ATOM 689 C CA . ALA A 1 93 ? -49.208 11.369 9.278 1.00 40.38 93 ALA A CA 1
ATOM 690 C C . ALA A 1 93 ? -48.526 11.297 10.654 1.00 40.38 93 ALA A C 1
ATOM 692 O O . ALA A 1 93 ? -47.405 11.751 10.854 1.00 40.38 93 ALA A O 1
ATOM 693 N N . THR A 1 94 ? -49.293 10.755 11.597 1.00 45.06 94 THR A N 1
ATOM 694 C CA . THR A 1 94 ? -48.922 9.901 12.731 1.00 45.06 94 THR A CA 1
ATOM 695 C C . THR A 1 94 ? -47.540 10.103 13.364 1.00 45.06 94 THR A C 1
ATOM 697 O O . THR A 1 94 ? -46.522 9.566 12.930 1.00 45.06 94 THR A O 1
ATOM 700 N N . HIS A 1 95 ? -47.565 10.805 14.497 1.00 42.69 95 HIS A N 1
ATOM 701 C CA . HIS A 1 95 ? -46.476 10.946 15.456 1.00 42.69 95 HIS A CA 1
ATOM 702 C C . HIS A 1 95 ? -45.993 9.567 15.944 1.00 42.69 95 HIS A C 1
ATOM 704 O O . HIS A 1 95 ? -46.627 8.922 16.777 1.00 42.69 95 HIS A O 1
ATOM 710 N N . THR A 1 96 ? -44.847 9.125 15.430 1.00 44.00 96 THR A N 1
ATOM 711 C CA . THR A 1 96 ? -44.054 8.038 16.019 1.00 44.00 96 THR A CA 1
ATOM 712 C C . THR A 1 96 ? -43.022 8.701 16.938 1.00 44.00 96 THR A C 1
ATOM 714 O O . THR A 1 96 ? -42.400 9.678 16.510 1.00 44.00 96 THR A O 1
ATOM 717 N N . PRO A 1 97 ? -42.851 8.279 18.204 1.00 45.75 97 PRO A N 1
ATOM 718 C CA . PRO A 1 97 ? -41.865 8.900 19.083 1.00 45.75 97 PRO A CA 1
ATOM 719 C C . PRO A 1 97 ? -40.454 8.704 18.504 1.00 45.75 97 PRO A C 1
ATOM 721 O O . PRO A 1 97 ? -40.167 7.624 17.979 1.00 45.75 97 PRO A O 1
ATOM 724 N N . PRO A 1 98 ? -39.565 9.712 18.579 1.00 44.66 98 PRO A N 1
ATOM 725 C CA . PRO A 1 98 ? -38.208 9.586 18.072 1.00 44.66 98 PRO A CA 1
ATOM 726 C C . PRO A 1 98 ? -37.483 8.485 18.849 1.00 44.66 98 PRO A C 1
ATOM 728 O O . PRO A 1 98 ? -37.209 8.613 20.045 1.00 44.66 98 PRO A O 1
ATOM 731 N N . LEU A 1 99 ? -37.195 7.380 18.161 1.00 40.31 99 LEU A N 1
ATOM 732 C CA . LEU A 1 99 ? -36.267 6.367 18.642 1.00 40.31 99 LEU A CA 1
ATOM 733 C C . LEU A 1 99 ? -34.932 7.059 18.920 1.00 40.31 99 LEU A C 1
ATOM 735 O O . LEU A 1 99 ? -34.376 7.749 18.070 1.00 40.31 99 LEU A O 1
ATOM 739 N N . SER A 1 100 ? -34.457 6.911 20.151 1.00 43.56 100 SER A N 1
ATOM 740 C CA . SER A 1 100 ? -33.256 7.569 20.642 1.00 43.56 100 SER A CA 1
ATOM 741 C C . SER A 1 100 ? -32.039 7.229 19.758 1.00 43.56 100 SER A C 1
ATOM 743 O O . SER A 1 100 ? -31.822 6.044 19.483 1.00 43.56 100 SER A O 1
ATOM 745 N N . PRO A 1 101 ? -31.182 8.207 19.396 1.00 45.34 101 PRO A N 1
ATOM 746 C CA . PRO A 1 101 ? -30.001 8.003 18.537 1.00 45.34 101 PRO A CA 1
ATOM 747 C C . PRO A 1 101 ? -28.967 7.011 19.108 1.00 45.34 101 PRO A C 1
ATOM 749 O O . PRO A 1 101 ? -28.040 6.590 18.426 1.00 45.34 101 PRO A O 1
ATOM 752 N N . LEU A 1 102 ? -29.140 6.574 20.357 1.00 43.16 102 LEU A N 1
ATOM 753 C CA . LEU A 1 102 ? -28.306 5.566 21.006 1.00 43.16 102 LEU A CA 1
ATOM 754 C C . LEU A 1 102 ? -28.513 4.136 20.475 1.00 43.16 102 LEU A C 1
ATOM 756 O O . LEU A 1 102 ? -27.597 3.328 20.606 1.00 43.16 102 LEU A O 1
ATOM 760 N N . ARG A 1 103 ? -29.657 3.795 19.857 1.00 40.72 103 ARG A N 1
ATOM 761 C CA . ARG A 1 103 ? -29.867 2.434 19.313 1.00 40.72 103 ARG A CA 1
ATOM 762 C C . ARG A 1 103 ? -29.178 2.193 17.965 1.00 40.72 103 ARG A C 1
ATOM 764 O O . ARG A 1 103 ? -28.743 1.070 17.725 1.00 40.72 103 ARG A O 1
ATOM 771 N N . GLU A 1 104 ? -29.000 3.217 17.131 1.00 40.41 104 GLU A N 1
ATOM 772 C CA . GLU A 1 104 ? -28.233 3.088 15.877 1.00 40.41 104 GLU A CA 1
ATOM 773 C C . GLU A 1 104 ? -26.742 2.847 16.136 1.00 40.41 104 GLU A C 1
ATOM 775 O O . GLU A 1 104 ? -26.117 2.023 15.468 1.00 40.41 104 GLU A O 1
ATOM 780 N N . VAL A 1 105 ? -26.186 3.474 17.176 1.00 47.22 105 VAL A N 1
ATOM 781 C CA . VAL A 1 105 ? -24.767 3.322 17.534 1.00 47.22 105 VAL A CA 1
ATOM 782 C C . VAL A 1 105 ? -24.453 1.911 18.051 1.00 47.22 105 VAL A C 1
ATOM 784 O O . VAL A 1 105 ? -23.380 1.383 17.774 1.00 47.22 105 VAL A O 1
ATOM 787 N N . VAL A 1 106 ? -25.390 1.262 18.754 1.00 47.19 106 VAL A N 1
ATOM 788 C CA . VAL A 1 106 ? -25.200 -0.114 19.258 1.00 47.19 106 VAL A CA 1
ATOM 789 C C . VAL A 1 106 ? -25.307 -1.152 18.131 1.00 47.19 106 VAL A C 1
ATOM 791 O O . VAL A 1 106 ? -24.600 -2.158 18.157 1.00 47.19 106 VAL A O 1
ATOM 794 N N . SER A 1 107 ? -26.124 -0.892 17.104 1.00 52.16 107 SER A N 1
ATOM 795 C CA . SER A 1 107 ? -26.229 -1.773 15.930 1.00 52.16 107 SER A CA 1
ATOM 796 C C . SER A 1 107 ? -24.976 -1.706 15.043 1.00 52.16 107 SER A C 1
ATOM 798 O O . SER A 1 107 ? -24.534 -2.725 14.510 1.00 52.16 107 SER A O 1
ATOM 800 N N . ALA A 1 108 ? -24.346 -0.529 14.944 1.00 53.69 108 ALA A N 1
ATOM 801 C CA . ALA A 1 108 ? -23.130 -0.329 14.157 1.00 53.69 108 ALA A CA 1
ATOM 802 C C . ALA A 1 108 ? -21.931 -1.140 14.690 1.00 53.69 108 ALA A C 1
ATOM 804 O O . ALA A 1 108 ? -21.265 -1.817 13.911 1.00 53.69 108 ALA A O 1
ATOM 805 N N . SER A 1 109 ? -21.692 -1.161 16.007 1.00 53.53 109 SER A N 1
ATOM 806 C CA . SER A 1 109 ? -20.561 -1.907 16.591 1.00 53.53 109 SER A CA 1
ATOM 807 C C . SER A 1 109 ? -20.670 -3.428 16.394 1.00 53.53 109 SER A C 1
ATOM 809 O O . SER A 1 109 ? -19.666 -4.097 16.150 1.00 53.53 109 SER A O 1
ATOM 811 N N . HIS A 1 110 ? -21.883 -3.992 16.431 1.00 57.12 110 HIS A N 1
ATOM 812 C CA . HIS A 1 110 ? -22.097 -5.426 16.183 1.00 57.12 110 HIS A CA 1
ATOM 813 C C . HIS A 1 110 ? -21.908 -5.798 14.700 1.00 57.12 110 HIS A C 1
ATOM 815 O O . HIS A 1 110 ? -21.342 -6.849 14.385 1.00 57.12 110 HIS A O 1
ATOM 821 N N . LEU A 1 111 ? -22.320 -4.910 13.787 1.00 58.88 111 LEU A N 1
ATOM 822 C CA . LEU A 1 111 ? -22.080 -5.036 12.344 1.00 58.88 111 LEU A CA 1
ATOM 823 C C . LEU A 1 111 ? -20.586 -4.992 12.001 1.00 58.88 111 LEU A C 1
ATOM 825 O O . LEU A 1 111 ? -20.133 -5.728 11.123 1.00 58.88 111 LEU A O 1
ATOM 829 N N . VAL A 1 112 ? -19.814 -4.174 12.717 1.00 71.25 112 VAL A N 1
ATOM 830 C CA . VAL A 1 112 ? -18.366 -4.055 12.519 1.00 71.25 112 VAL A CA 1
ATOM 831 C C . VAL A 1 112 ? -17.638 -5.322 12.979 1.00 71.25 112 VAL A C 1
ATOM 833 O O . VAL A 1 112 ? -16.804 -5.831 12.237 1.00 71.25 112 VAL A O 1
ATOM 836 N N . GLY A 1 113 ? -17.998 -5.913 14.124 1.00 76.50 113 GLY A N 1
ATOM 837 C CA . GLY A 1 113 ? -17.363 -7.152 14.600 1.00 76.50 113 GLY A CA 1
ATOM 838 C C . GLY A 1 113 ? -17.565 -8.362 13.692 1.00 76.50 113 GLY A C 1
ATOM 839 O O . GLY A 1 113 ? -16.589 -9.009 13.299 1.00 76.50 113 GLY A O 1
ATOM 840 N N . ALA A 1 114 ? -18.810 -8.639 13.298 1.00 78.06 114 ALA A N 1
ATOM 841 C CA . ALA A 1 114 ? -19.095 -9.698 12.329 1.00 78.06 114 ALA A CA 1
ATOM 842 C C . ALA A 1 114 ? -18.475 -9.384 10.952 1.00 78.06 114 ALA A C 1
ATOM 844 O O . ALA A 1 114 ? -17.933 -10.273 10.289 1.00 78.06 114 ALA A O 1
ATOM 845 N N . GLY A 1 115 ? -18.486 -8.105 10.559 1.00 86.75 115 GLY A N 1
ATOM 846 C CA . GLY A 1 115 ? -17.886 -7.614 9.323 1.00 86.75 115 GLY A CA 1
ATOM 847 C C . GLY A 1 115 ? -16.376 -7.837 9.248 1.00 86.75 115 GLY A C 1
ATOM 848 O O . GLY A 1 115 ? -15.894 -8.362 8.249 1.00 86.75 115 GLY A O 1
ATOM 849 N N . CYS A 1 116 ? -15.624 -7.528 10.309 1.00 88.69 116 CYS A N 1
ATOM 850 C CA . CYS A 1 116 ? -14.172 -7.728 10.351 1.00 88.69 116 CYS A CA 1
ATOM 851 C C . CYS A 1 116 ? -13.782 -9.210 10.261 1.00 88.69 116 CYS A C 1
ATOM 853 O O . CYS A 1 116 ? -12.792 -9.544 9.609 1.00 88.69 116 CYS A O 1
ATOM 855 N N . GLY A 1 117 ? -14.562 -10.103 10.881 1.00 89.69 117 GLY A N 1
ATOM 856 C CA . GLY A 1 117 ? -14.362 -11.549 10.757 1.00 89.69 117 GLY A CA 1
ATOM 857 C C . GLY A 1 117 ? -14.564 -12.031 9.320 1.00 89.69 117 GLY A C 1
ATOM 858 O O . GLY A 1 117 ? -13.693 -12.695 8.758 1.00 89.69 117 GLY A O 1
ATOM 859 N N . HIS A 1 118 ? -15.676 -11.634 8.696 1.00 91.12 118 HIS A N 1
ATOM 860 C CA . HIS A 1 118 ? -15.962 -11.972 7.302 1.00 91.12 118 HIS A CA 1
ATOM 861 C C . HIS A 1 118 ? -14.926 -11.379 6.334 1.00 91.12 118 HIS A C 1
ATOM 863 O O . HIS A 1 118 ? -14.453 -12.066 5.432 1.00 91.12 118 HIS A O 1
ATOM 869 N N . TYR A 1 119 ? -14.518 -10.129 6.558 1.00 94.12 119 TYR A N 1
ATOM 870 C CA . TYR A 1 119 ? -13.468 -9.463 5.793 1.00 94.12 119 TYR A CA 1
ATOM 871 C C . TYR A 1 119 ? -12.154 -10.234 5.840 1.00 94.12 119 TYR A C 1
ATOM 873 O O . TYR A 1 119 ? -11.580 -10.525 4.794 1.00 94.12 119 TYR A O 1
ATOM 881 N N . ARG A 1 120 ? -11.711 -10.627 7.040 1.00 94.31 120 ARG A N 1
ATOM 882 C CA . ARG A 1 120 ? -10.500 -11.432 7.203 1.00 94.31 120 ARG A CA 1
ATOM 883 C C . ARG A 1 120 ? -10.594 -12.740 6.424 1.00 94.31 120 ARG A C 1
ATOM 885 O O . ARG A 1 120 ? -9.677 -13.046 5.677 1.00 94.31 120 ARG A O 1
ATOM 892 N N . HIS A 1 121 ? -11.704 -13.469 6.542 1.00 94.56 121 HIS A N 1
ATOM 893 C CA . HIS A 1 121 ? -11.895 -14.703 5.779 1.00 94.56 121 HIS A CA 1
ATOM 894 C C . HIS A 1 121 ? -11.815 -14.479 4.266 1.00 94.56 121 HIS A C 1
ATOM 896 O O . HIS A 1 121 ? -11.216 -15.293 3.572 1.00 94.56 121 HIS A O 1
ATOM 902 N N . ARG A 1 122 ? -12.363 -13.370 3.752 1.00 94.94 122 ARG A N 1
ATOM 903 C CA . ARG A 1 122 ? -12.238 -13.018 2.331 1.00 94.94 122 ARG A CA 1
ATOM 904 C C . ARG A 1 122 ? -10.793 -12.712 1.934 1.00 94.94 122 ARG A C 1
ATOM 906 O O . ARG A 1 122 ? -10.347 -13.212 0.912 1.00 94.94 122 ARG A O 1
ATOM 913 N N . VAL A 1 123 ? -10.057 -11.940 2.735 1.00 95.62 123 VAL A N 1
ATOM 914 C CA . VAL A 1 123 ? -8.631 -11.654 2.480 1.00 95.62 123 VAL A CA 1
ATOM 915 C C . VAL A 1 123 ? -7.788 -12.930 2.535 1.00 95.62 123 VAL A C 1
ATOM 917 O O . VAL A 1 123 ? -6.885 -13.115 1.720 1.00 95.62 123 VAL A O 1
ATOM 920 N N . ASP A 1 124 ? -8.076 -13.826 3.478 1.00 94.94 124 ASP A N 1
ATOM 921 C CA . ASP A 1 124 ? -7.371 -15.100 3.624 1.00 94.94 124 ASP A CA 1
ATOM 922 C C . ASP A 1 124 ? -7.651 -16.028 2.430 1.00 94.94 124 ASP A C 1
ATOM 924 O O . ASP A 1 124 ? -6.721 -16.674 1.949 1.00 94.94 124 ASP A O 1
ATOM 928 N N . ALA A 1 125 ? -8.887 -16.029 1.914 1.00 95.00 125 ALA A N 1
ATOM 929 C CA . ALA A 1 125 ? -9.313 -16.828 0.764 1.00 95.00 125 ALA A CA 1
ATOM 930 C C . ALA A 1 125 ? -8.798 -16.312 -0.589 1.00 95.00 125 ALA A C 1
ATOM 932 O O . ALA A 1 125 ? -8.664 -17.103 -1.517 1.00 95.00 125 ALA A O 1
ATOM 933 N N . VAL A 1 126 ? -8.504 -15.014 -0.708 1.00 94.00 126 VAL A N 1
ATOM 934 C CA . VAL A 1 126 ? -7.941 -14.440 -1.936 1.00 94.00 126 VAL A CA 1
ATOM 935 C C . VAL A 1 126 ? -6.507 -14.934 -2.142 1.00 94.00 126 VAL A C 1
ATOM 937 O O . VAL A 1 126 ? -5.629 -14.742 -1.285 1.00 94.00 126 VAL A O 1
ATOM 940 N N . GLY A 1 127 ? -6.299 -15.614 -3.271 1.00 91.50 127 GLY A N 1
ATOM 941 C CA . GLY A 1 127 ? -4.994 -16.049 -3.766 1.00 91.50 127 GLY A CA 1
ATOM 942 C C . GLY A 1 127 ? -4.253 -14.927 -4.491 1.00 91.50 127 GLY A C 1
ATOM 943 O O . GLY A 1 127 ? -4.830 -13.892 -4.813 1.00 91.50 127 GLY A O 1
ATOM 944 N N . THR A 1 128 ? -2.964 -15.130 -4.764 1.00 88.00 128 THR A N 1
ATOM 945 C CA . THR A 1 128 ? -2.130 -14.160 -5.502 1.00 88.00 128 THR A CA 1
ATOM 946 C C . THR A 1 128 ? -2.591 -13.940 -6.939 1.00 88.00 128 THR A C 1
ATOM 948 O O . THR A 1 128 ? -2.324 -12.881 -7.489 1.00 88.00 128 THR A O 1
ATOM 951 N N . ASP A 1 129 ? -3.321 -14.903 -7.505 1.00 88.44 129 ASP A N 1
ATOM 952 C CA . ASP A 1 129 ? -3.690 -14.937 -8.925 1.00 88.44 129 ASP A CA 1
ATOM 953 C C . ASP A 1 129 ? -5.115 -14.408 -9.178 1.00 88.44 129 ASP A C 1
ATOM 955 O O . ASP A 1 129 ? -5.662 -14.544 -10.271 1.00 88.44 129 ASP A O 1
ATOM 959 N N . GLU A 1 130 ? -5.747 -13.835 -8.150 1.00 93.12 130 GLU A N 1
ATOM 960 C CA . GLU A 1 130 ? -7.067 -13.218 -8.272 1.00 93.12 130 GLU A CA 1
ATOM 961 C C . GLU A 1 130 ? -6.999 -11.943 -9.128 1.00 93.12 130 GLU A C 1
ATOM 963 O O . GLU A 1 130 ? -6.019 -11.195 -9.053 1.00 93.12 130 GLU A O 1
ATOM 968 N N . PRO A 1 131 ? -8.045 -11.649 -9.921 1.00 91.94 131 PRO A N 1
ATOM 969 C CA . PRO A 1 131 ? -8.046 -10.485 -10.788 1.00 91.94 131 PRO A CA 1
ATOM 970 C C . PRO A 1 131 ? -7.986 -9.178 -9.971 1.00 91.94 131 PRO A C 1
ATOM 972 O O . PRO A 1 131 ? -8.540 -9.118 -8.865 1.00 91.94 131 PRO A O 1
ATOM 975 N N . PRO A 1 132 ? -7.381 -8.103 -10.515 1.00 89.81 132 PRO A N 1
ATOM 976 C CA . PRO A 1 132 ? -7.191 -6.832 -9.805 1.00 89.81 132 PRO A CA 1
ATOM 977 C C . PRO A 1 132 ? -8.475 -6.257 -9.186 1.00 89.81 132 PRO A C 1
ATOM 979 O O . PRO A 1 132 ? -8.468 -5.776 -8.052 1.00 89.81 132 PRO A O 1
ATOM 982 N N . ASP A 1 133 ? -9.614 -6.411 -9.867 1.00 92.44 133 ASP A N 1
ATOM 983 C CA . ASP A 1 133 ? -10.923 -5.950 -9.391 1.00 92.44 133 ASP A CA 1
ATOM 984 C C . ASP A 1 133 ? -11.306 -6.522 -8.016 1.00 92.44 133 ASP A C 1
ATOM 986 O O . ASP A 1 133 ? -11.966 -5.851 -7.214 1.00 92.44 133 ASP A O 1
ATOM 990 N N . VAL A 1 134 ? -10.884 -7.753 -7.708 1.00 94.81 134 VAL A N 1
ATOM 991 C CA . VAL A 1 134 ? -11.142 -8.390 -6.408 1.00 94.81 134 VAL A CA 1
ATOM 992 C C . VAL A 1 134 ? -10.379 -7.660 -5.305 1.00 94.81 134 VAL A C 1
ATOM 994 O O . VAL A 1 134 ? -10.951 -7.374 -4.247 1.00 94.81 134 VAL A O 1
ATOM 997 N N . TYR A 1 135 ? -9.120 -7.296 -5.553 1.00 95.38 135 TYR A N 1
ATOM 998 C CA . TYR A 1 135 ? -8.312 -6.523 -4.614 1.00 95.38 135 TYR A CA 1
ATOM 999 C C . TYR A 1 135 ? -8.869 -5.114 -4.412 1.00 95.38 135 TYR A C 1
ATOM 1001 O O . TYR A 1 135 ? -9.037 -4.693 -3.264 1.00 95.38 135 TYR A O 1
ATOM 1009 N N . GLY A 1 136 ? -9.250 -4.420 -5.490 1.00 94.88 136 GLY A N 1
ATOM 1010 C CA . GLY A 1 136 ? -9.917 -3.115 -5.414 1.00 94.88 136 GLY A CA 1
ATOM 1011 C C . GLY A 1 136 ? -11.172 -3.149 -4.530 1.00 94.88 136 GLY A C 1
ATOM 1012 O O . GLY A 1 136 ? -11.310 -2.356 -3.593 1.00 94.88 136 GLY A O 1
ATOM 1013 N N . GLN A 1 137 ? -12.043 -4.145 -4.728 1.00 95.44 137 GLN A N 1
ATOM 1014 C CA . GLN A 1 137 ? -13.238 -4.337 -3.896 1.00 95.44 137 GLN A CA 1
ATOM 1015 C C . GLN A 1 137 ? -12.910 -4.622 -2.425 1.00 95.44 137 GLN A C 1
ATOM 1017 O O . GLN A 1 137 ? -13.648 -4.187 -1.528 1.00 95.44 137 GLN A O 1
ATOM 1022 N N . LEU A 1 138 ? -11.837 -5.369 -2.148 1.00 96.94 138 LEU A N 1
ATOM 1023 C CA . LEU A 1 138 ? -11.393 -5.631 -0.781 1.00 96.94 138 LEU A CA 1
ATOM 1024 C C . LEU A 1 138 ? -10.864 -4.362 -0.110 1.00 96.94 138 LEU A C 1
ATOM 1026 O O . LEU A 1 138 ? -11.264 -4.095 1.023 1.00 96.94 138 LEU A O 1
ATOM 1030 N N . PHE A 1 139 ? -10.079 -3.534 -0.804 1.00 97.69 139 PHE A N 1
ATOM 1031 C CA . PHE A 1 139 ? -9.643 -2.235 -0.283 1.00 97.69 139 PHE A CA 1
ATOM 1032 C C . PHE A 1 139 ? -10.831 -1.308 0.001 1.00 97.69 139 PHE A C 1
ATOM 1034 O O . PHE A 1 139 ? -10.921 -0.724 1.083 1.00 97.69 139 PHE A O 1
ATOM 1041 N N . ASP A 1 140 ? -11.810 -1.226 -0.900 1.00 95.38 140 ASP A N 1
ATOM 1042 C CA . ASP A 1 140 ? -13.029 -0.440 -0.670 1.00 95.38 140 ASP A CA 1
ATOM 1043 C C . ASP A 1 140 ? -13.875 -0.968 0.491 1.00 95.38 140 ASP A C 1
ATOM 1045 O O . ASP A 1 140 ? -14.508 -0.204 1.230 1.00 95.38 140 ASP A O 1
ATOM 1049 N N . THR A 1 141 ? -13.887 -2.285 0.682 1.00 95.62 141 THR A N 1
ATOM 1050 C CA . THR A 1 141 ? -14.529 -2.920 1.836 1.00 95.62 141 THR A CA 1
ATOM 1051 C C . THR A 1 141 ? -13.786 -2.572 3.129 1.00 95.62 141 THR A C 1
ATOM 1053 O O . THR A 1 141 ? -14.421 -2.180 4.110 1.00 95.62 141 THR A O 1
ATOM 1056 N N . ALA A 1 142 ? -12.451 -2.614 3.121 1.00 96.31 142 ALA A N 1
ATOM 1057 C CA . ALA A 1 142 ? -11.618 -2.214 4.250 1.00 96.31 142 ALA A CA 1
ATOM 1058 C C . ALA A 1 142 ? -11.863 -0.751 4.638 1.00 96.31 142 ALA A C 1
ATOM 1060 O O . ALA A 1 142 ? -12.078 -0.454 5.810 1.00 96.31 142 ALA A O 1
ATOM 1061 N N . LYS A 1 143 ? -11.925 0.159 3.659 1.00 95.62 143 LYS A N 1
ATOM 1062 C CA . LYS A 1 143 ? -12.228 1.583 3.877 1.00 95.62 143 LYS A CA 1
ATOM 1063 C C . LYS A 1 143 ? -13.607 1.806 4.490 1.00 95.62 143 LYS A C 1
ATOM 1065 O O . LYS A 1 143 ? -13.760 2.632 5.389 1.00 95.62 143 LYS A O 1
ATOM 1070 N N . ARG A 1 144 ? -14.621 1.052 4.052 1.00 93.12 144 ARG A N 1
ATOM 1071 C CA . ARG A 1 144 ? -15.956 1.097 4.670 1.00 93.12 144 ARG A CA 1
ATOM 1072 C C . ARG A 1 144 ? -15.913 0.669 6.135 1.00 93.12 144 ARG A C 1
ATOM 1074 O O . ARG A 1 144 ? -16.494 1.361 6.969 1.00 93.12 144 ARG A O 1
ATOM 1081 N N . TYR A 1 145 ? -15.185 -0.399 6.461 1.00 93.69 145 TYR A N 1
ATOM 1082 C CA . TYR A 1 145 ? -15.003 -0.809 7.855 1.00 93.69 145 TYR A CA 1
ATOM 1083 C C . TYR A 1 145 ? -14.196 0.212 8.661 1.00 93.69 145 TYR A C 1
ATOM 1085 O O . TYR A 1 145 ? -14.629 0.581 9.747 1.00 93.69 145 TYR A O 1
ATOM 1093 N N . LEU A 1 146 ? -13.108 0.761 8.111 1.00 94.25 146 LEU A N 1
ATOM 1094 C CA . LEU A 1 146 ? -12.292 1.804 8.749 1.00 94.25 146 LEU A CA 1
ATOM 1095 C C . LEU A 1 146 ? -13.119 3.008 9.205 1.00 94.25 146 LEU A C 1
ATOM 1097 O O . LEU A 1 146 ? -12.908 3.522 10.303 1.00 94.25 146 LEU A O 1
ATOM 1101 N N . ARG A 1 147 ? -14.085 3.444 8.391 1.00 93.12 147 ARG A N 1
ATOM 1102 C CA . ARG A 1 147 ? -14.992 4.552 8.735 1.00 93.12 147 ARG A CA 1
ATOM 1103 C C . ARG A 1 147 ? -15.946 4.215 9.883 1.00 93.12 147 ARG A C 1
ATOM 1105 O O . ARG A 1 147 ? -16.352 5.124 10.597 1.00 93.12 147 ARG A O 1
ATOM 1112 N N . GLY A 1 148 ? -16.296 2.940 10.051 1.00 91.62 148 GLY A N 1
ATOM 1113 C CA . GLY A 1 148 ? -17.197 2.463 11.102 1.00 91.62 148 GLY A CA 1
ATOM 1114 C C . GLY A 1 148 ? -16.513 2.113 12.425 1.00 91.62 148 GLY A C 1
ATOM 1115 O O . GLY A 1 148 ? -17.198 2.053 13.442 1.00 91.62 148 GLY A O 1
ATOM 1116 N N . LEU A 1 149 ? -15.193 1.893 12.430 1.00 91.88 149 LEU A N 1
ATOM 1117 C CA . LEU A 1 149 ? -14.455 1.574 13.653 1.00 91.88 149 LEU A CA 1
ATOM 1118 C C . LEU A 1 149 ? -14.414 2.777 14.608 1.00 91.88 149 LEU A C 1
ATOM 1120 O O . LEU A 1 149 ? -14.261 3.934 14.188 1.00 91.88 149 LEU A O 1
ATOM 1124 N N . LEU A 1 150 ? -14.481 2.482 15.904 1.00 93.44 150 LEU A N 1
ATOM 1125 C CA . LEU A 1 150 ? -14.376 3.422 17.016 1.00 93.44 150 LEU A CA 1
ATOM 1126 C C . LEU A 1 150 ? -13.170 3.063 17.897 1.00 93.44 150 LEU A C 1
ATOM 1128 O O . LEU A 1 150 ? -12.880 1.892 18.116 1.00 93.44 150 LEU A O 1
ATOM 1132 N N . GLY A 1 151 ? -12.516 4.058 18.505 1.00 89.94 151 GLY A N 1
ATOM 1133 C CA . GLY A 1 151 ? -11.376 3.823 19.415 1.00 89.94 151 GLY A CA 1
ATOM 1134 C C . GLY A 1 151 ? -11.705 3.028 20.690 1.00 89.94 151 GLY A C 1
ATOM 1135 O O . GLY A 1 151 ? -10.807 2.628 21.420 1.00 89.94 151 GLY A O 1
ATOM 1136 N N . ARG A 1 152 ? -12.995 2.788 20.962 1.00 92.12 152 ARG A N 1
ATOM 1137 C CA . ARG A 1 152 ? -13.491 1.972 22.085 1.00 92.12 152 ARG A CA 1
ATOM 1138 C C . ARG A 1 152 ? -13.876 0.543 21.691 1.00 92.12 152 ARG A C 1
ATOM 1140 O O . ARG A 1 152 ? -14.396 -0.182 22.537 1.00 92.12 152 ARG A 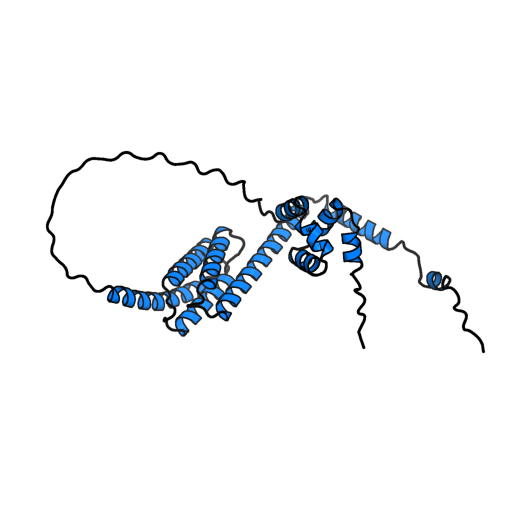O 1
ATOM 1147 N N . ASP A 1 153 ? -13.721 0.176 20.420 1.00 90.94 153 ASP A N 1
ATOM 1148 C CA . ASP A 1 153 ? -13.997 -1.185 19.967 1.00 90.94 153 ASP A CA 1
ATOM 1149 C C . ASP A 1 153 ? -13.009 -2.179 20.600 1.00 90.94 153 ASP A C 1
ATOM 1151 O O . ASP A 1 153 ? -11.944 -1.803 21.093 1.00 90.94 153 ASP A O 1
ATOM 1155 N N . ASP A 1 154 ? -13.372 -3.465 20.597 1.00 92.75 154 ASP A N 1
ATOM 1156 C CA . ASP A 1 154 ? -12.548 -4.537 21.165 1.00 92.75 154 ASP A CA 1
ATOM 1157 C C . ASP A 1 154 ? -11.111 -4.503 20.591 1.00 92.75 154 ASP A C 1
ATOM 1159 O O . ASP A 1 154 ? -10.936 -4.646 19.375 1.00 92.75 154 ASP A O 1
ATOM 1163 N N . PRO A 1 155 ? -10.057 -4.380 21.424 1.00 92.56 155 PRO A N 1
ATOM 1164 C CA . PRO A 1 155 ? -8.675 -4.339 20.942 1.00 92.56 155 PRO A CA 1
ATOM 1165 C C . PRO A 1 155 ? -8.288 -5.571 20.112 1.00 92.56 155 PRO A C 1
ATOM 1167 O O . PRO A 1 155 ? -7.510 -5.468 19.160 1.00 92.56 155 PRO A O 1
ATOM 1170 N N . GLY A 1 156 ? -8.857 -6.740 20.432 1.00 93.75 156 GLY A N 1
ATOM 1171 C CA . GLY A 1 156 ? -8.646 -7.970 19.671 1.00 93.75 156 GLY A CA 1
ATOM 1172 C C . GLY A 1 156 ? -9.242 -7.909 18.261 1.00 93.75 156 GLY A C 1
ATOM 1173 O O . GLY A 1 156 ? -8.655 -8.425 17.307 1.00 93.75 156 GLY A O 1
ATOM 1174 N N . LEU A 1 157 ? -10.402 -7.277 18.096 1.00 92.88 157 LEU A N 1
ATOM 1175 C CA . LEU A 1 157 ? -11.013 -6.971 16.801 1.00 92.88 157 LEU A CA 1
ATOM 1176 C C . LEU A 1 157 ? -10.143 -5.999 16.003 1.00 92.88 157 LEU A C 1
ATOM 1178 O O . LEU A 1 157 ? -9.820 -6.308 14.856 1.00 92.88 157 LEU A O 1
ATOM 1182 N N . LEU A 1 158 ? -9.700 -4.893 16.611 1.00 93.75 158 LEU A N 1
ATOM 1183 C CA . LEU A 1 158 ? -8.840 -3.900 15.950 1.00 93.75 158 LEU A CA 1
ATOM 1184 C C . LEU A 1 158 ? -7.526 -4.523 15.460 1.00 93.75 158 LEU A C 1
ATOM 1186 O O . LEU A 1 158 ? -7.123 -4.319 14.315 1.00 93.75 158 LEU A O 1
ATOM 1190 N N . HIS A 1 159 ? -6.898 -5.357 16.294 1.00 94.38 159 HIS A N 1
ATOM 1191 C CA . HIS A 1 159 ? -5.693 -6.103 15.935 1.00 94.38 159 HIS A CA 1
ATOM 1192 C C . HIS A 1 159 ? -5.946 -7.095 14.785 1.00 94.38 159 HIS A C 1
ATOM 1194 O O . HIS A 1 159 ? -5.155 -7.183 13.846 1.00 94.38 159 HIS A O 1
ATOM 1200 N N . ARG A 1 160 ? -7.058 -7.843 14.810 1.00 95.00 160 ARG A N 1
ATOM 1201 C CA . ARG A 1 160 ? -7.415 -8.777 13.722 1.00 95.00 160 ARG A CA 1
ATOM 1202 C C . ARG A 1 160 ? -7.696 -8.056 12.408 1.00 95.00 160 ARG A C 1
ATOM 1204 O O . ARG A 1 160 ? -7.262 -8.531 11.363 1.00 95.00 160 ARG A O 1
ATOM 1211 N N . PHE A 1 161 ? -8.390 -6.924 12.461 1.00 96.00 161 PHE A N 1
ATOM 1212 C CA . PHE A 1 161 ? -8.676 -6.115 11.284 1.00 96.00 161 PHE A CA 1
ATOM 1213 C C . PHE A 1 161 ? -7.401 -5.493 10.699 1.00 96.00 161 PHE A C 1
ATOM 1215 O O . PHE A 1 161 ? -7.165 -5.618 9.501 1.00 96.00 161 PHE A O 1
ATOM 1222 N N . GLY A 1 162 ? -6.530 -4.923 11.541 1.00 96.06 162 GLY A N 1
ATOM 1223 C CA . GLY A 1 162 ? -5.223 -4.412 11.113 1.00 96.06 162 GLY A CA 1
ATOM 1224 C C . GLY A 1 162 ? -4.375 -5.483 10.420 1.00 96.06 162 GLY A C 1
ATOM 1225 O O . GLY A 1 162 ? -3.842 -5.239 9.340 1.00 96.06 162 GLY A O 1
ATOM 1226 N N . ASN A 1 163 ? -4.337 -6.701 10.970 1.00 96.94 163 ASN A N 1
ATOM 1227 C CA . ASN A 1 163 ? -3.653 -7.833 10.337 1.00 96.94 163 ASN A CA 1
ATOM 1228 C C . ASN A 1 163 ? -4.281 -8.259 9.006 1.00 96.94 163 ASN A C 1
ATOM 1230 O O . ASN A 1 163 ? -3.555 -8.643 8.094 1.00 96.94 163 ASN A O 1
ATOM 1234 N N . ALA A 1 164 ? -5.606 -8.178 8.866 1.00 97.12 164 ALA A N 1
ATOM 1235 C CA . ALA A 1 164 ? -6.266 -8.441 7.591 1.00 97.12 164 ALA A CA 1
ATOM 1236 C C . ALA A 1 164 ? -5.904 -7.372 6.544 1.00 97.12 164 ALA A C 1
ATOM 1238 O O . ALA A 1 164 ? -5.572 -7.717 5.415 1.00 97.12 164 ALA A O 1
ATOM 1239 N N . CYS A 1 165 ? -5.881 -6.085 6.910 1.00 97.62 165 CYS A N 1
ATOM 1240 C CA . CYS A 1 165 ? -5.408 -5.017 6.020 1.00 97.62 165 CYS A CA 1
ATOM 1241 C C . CYS A 1 165 ? -3.942 -5.217 5.621 1.00 97.62 165 CYS A C 1
ATOM 1243 O O . CYS A 1 165 ? -3.604 -5.116 4.447 1.00 97.62 165 CYS A O 1
ATOM 1245 N N . LEU A 1 166 ? -3.080 -5.564 6.576 1.00 97.69 166 LEU A N 1
ATOM 1246 C CA . LEU A 1 166 ? -1.680 -5.889 6.317 1.00 97.69 166 LEU A CA 1
ATOM 1247 C C . LEU A 1 166 ? -1.534 -7.092 5.374 1.00 97.69 166 LEU A C 1
ATOM 1249 O O . LEU A 1 166 ? -0.745 -7.049 4.436 1.00 97.69 166 LEU A O 1
ATOM 1253 N N . GLY A 1 167 ? -2.313 -8.154 5.598 1.00 96.69 167 GLY A N 1
ATOM 1254 C CA . GLY A 1 167 ? -2.369 -9.324 4.723 1.00 96.69 167 GLY A CA 1
ATOM 1255 C C . GLY A 1 167 ? -2.799 -8.965 3.302 1.00 96.69 167 GLY A C 1
ATOM 1256 O O . GLY A 1 167 ? -2.178 -9.425 2.348 1.00 96.69 167 GLY A O 1
ATOM 1257 N N . LEU A 1 168 ? -3.789 -8.081 3.156 1.00 97.12 168 LEU A N 1
ATOM 1258 C CA . LEU A 1 168 ? -4.233 -7.581 1.856 1.00 97.12 168 LEU A CA 1
ATOM 1259 C C . LEU A 1 168 ? -3.122 -6.796 1.140 1.00 97.12 168 LEU A C 1
ATOM 1261 O O . LEU A 1 168 ? -2.820 -7.092 -0.013 1.00 97.12 168 LEU A O 1
ATOM 1265 N N . VAL A 1 169 ? -2.448 -5.871 1.839 1.00 97.12 169 VAL A N 1
ATOM 1266 C CA . VAL A 1 169 ? -1.304 -5.102 1.299 1.00 97.12 169 VAL A CA 1
ATOM 1267 C C . VAL A 1 169 ? -0.134 -6.021 0.919 1.00 97.12 169 VAL A C 1
ATOM 1269 O O . VAL A 1 169 ? 0.595 -5.754 -0.031 1.00 97.12 169 VAL A O 1
ATOM 1272 N N . ARG A 1 170 ? 0.052 -7.142 1.626 1.00 96.00 170 ARG A N 1
ATOM 1273 C CA . ARG A 1 170 ? 1.074 -8.139 1.275 1.00 96.00 170 ARG A CA 1
ATOM 1274 C C . ARG A 1 170 ? 0.723 -8.959 0.042 1.00 96.00 170 ARG A C 1
ATOM 1276 O O . ARG A 1 170 ? 1.655 -9.467 -0.572 1.00 96.00 170 ARG A O 1
ATOM 1283 N N . LYS A 1 171 ? -0.558 -9.142 -0.279 1.00 94.56 171 LYS A N 1
ATOM 1284 C CA . LYS A 1 171 ? -1.009 -10.032 -1.357 1.00 94.56 171 LYS A CA 1
ATOM 1285 C C . LYS A 1 171 ? -1.292 -9.311 -2.670 1.00 94.56 171 LYS A C 1
ATOM 1287 O O . LYS A 1 171 ? -1.044 -9.913 -3.706 1.00 94.56 171 LYS A O 1
ATOM 1292 N N . TYR A 1 172 ? -1.791 -8.073 -2.624 1.00 92.25 172 TYR A N 1
ATOM 1293 C CA . TYR A 1 172 ? -2.219 -7.388 -3.842 1.00 92.25 172 TYR A CA 1
ATOM 1294 C C . TYR A 1 172 ? -1.074 -7.201 -4.834 1.00 92.25 172 TYR A C 1
ATOM 1296 O O . TYR A 1 172 ? 0.091 -7.007 -4.459 1.00 92.25 172 TYR A O 1
ATOM 1304 N N . ASP A 1 173 ? -1.442 -7.267 -6.107 1.00 86.56 173 ASP A N 1
ATOM 1305 C CA . ASP A 1 173 ? -0.544 -6.967 -7.200 1.00 86.56 173 ASP A CA 1
ATOM 1306 C C . ASP A 1 173 ? -0.435 -5.448 -7.392 1.00 86.56 173 ASP A C 1
ATOM 1308 O O . ASP A 1 173 ? -1.439 -4.755 -7.562 1.00 86.56 173 ASP A O 1
ATOM 1312 N N . SER A 1 174 ? 0.788 -4.920 -7.343 1.00 84.69 174 SER A N 1
ATOM 1313 C CA . SER A 1 174 ? 1.036 -3.485 -7.457 1.00 84.69 174 SER A CA 1
ATOM 1314 C C . SER A 1 174 ? 1.007 -2.983 -8.900 1.00 84.69 174 SER A C 1
ATOM 1316 O O . SER A 1 174 ? 1.045 -1.772 -9.098 1.00 84.69 174 SER A O 1
ATOM 1318 N N . TYR A 1 175 ? 0.934 -3.844 -9.925 1.00 86.94 175 TYR A N 1
ATOM 1319 C CA . TYR A 1 175 ? 0.947 -3.370 -11.318 1.00 86.94 175 TYR A CA 1
ATOM 1320 C C . TYR A 1 175 ? -0.314 -2.604 -11.723 1.00 86.94 175 TYR A C 1
ATOM 1322 O O . TYR A 1 175 ? -0.190 -1.666 -12.515 1.00 86.94 175 TYR A O 1
ATOM 1330 N N . ASP A 1 176 ? -1.472 -2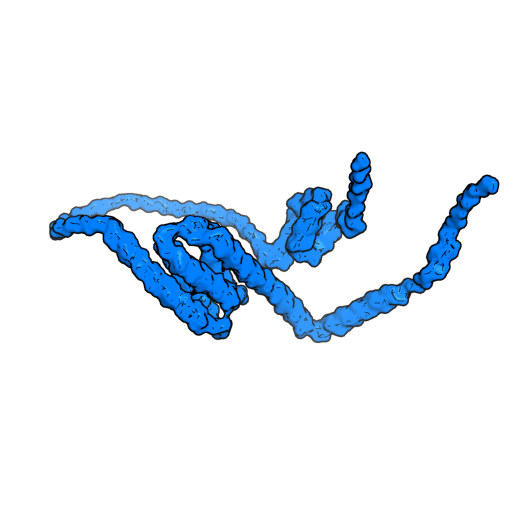.916 -11.142 1.00 90.12 176 ASP A N 1
ATOM 1331 C CA . ASP A 1 176 ? -2.732 -2.227 -11.429 1.00 90.12 176 ASP A CA 1
ATOM 1332 C C . ASP A 1 176 ? -2.830 -0.865 -10.715 1.00 90.12 176 ASP A C 1
ATOM 1334 O O . ASP A 1 176 ? -2.813 -0.776 -9.484 1.00 90.12 176 ASP A O 1
ATOM 1338 N N . ASP A 1 177 ? -2.959 0.217 -11.491 1.00 90.62 177 ASP A N 1
ATOM 1339 C CA . ASP A 1 177 ? -3.012 1.586 -10.962 1.00 90.62 177 ASP A CA 1
ATOM 1340 C C . ASP A 1 177 ? -4.254 1.846 -10.102 1.00 90.62 177 ASP A C 1
ATOM 1342 O O . ASP A 1 177 ? -4.173 2.571 -9.105 1.00 90.62 177 ASP A O 1
ATOM 1346 N N . HIS A 1 178 ? -5.392 1.230 -10.434 1.00 92.56 178 HIS A N 1
ATOM 1347 C CA . HIS A 1 178 ? -6.622 1.391 -9.660 1.00 92.56 178 HIS A CA 1
ATOM 1348 C C . HIS A 1 178 ? -6.506 0.744 -8.276 1.00 92.56 178 HIS A C 1
ATOM 1350 O O . HIS A 1 178 ? -6.827 1.370 -7.260 1.00 92.56 178 HIS A O 1
ATOM 1356 N N . THR A 1 179 ? -5.989 -0.481 -8.220 1.00 93.88 179 THR A N 1
ATOM 1357 C CA . THR A 1 179 ? -5.740 -1.214 -6.977 1.00 93.88 179 THR A CA 1
ATOM 1358 C C . THR A 1 179 ? -4.672 -0.520 -6.135 1.00 93.88 179 THR A C 1
ATOM 1360 O O . THR A 1 179 ? -4.857 -0.369 -4.926 1.00 93.88 179 THR A O 1
ATOM 1363 N N . GLN A 1 180 ? -3.600 -0.018 -6.757 1.00 94.94 180 GLN A N 1
ATOM 1364 C CA . GLN A 1 180 ? -2.567 0.776 -6.085 1.00 94.94 180 GLN A CA 1
ATOM 1365 C C . GLN A 1 180 ? -3.165 2.022 -5.414 1.00 94.94 180 GLN A C 1
ATOM 1367 O O . GLN A 1 180 ? -2.904 2.267 -4.235 1.00 94.94 180 GLN A O 1
ATOM 1372 N N . ALA A 1 181 ? -3.992 2.790 -6.131 1.00 94.75 181 ALA A N 1
ATOM 1373 C CA . ALA A 1 181 ? -4.636 3.984 -5.584 1.00 94.75 181 ALA A CA 1
ATOM 1374 C C . ALA A 1 181 ? -5.596 3.641 -4.429 1.00 94.75 181 ALA A C 1
ATOM 1376 O O . ALA A 1 181 ? -5.647 4.345 -3.418 1.00 94.75 181 ALA A O 1
ATOM 1377 N N . ALA A 1 182 ? -6.332 2.529 -4.541 1.00 95.75 182 ALA A N 1
ATOM 1378 C CA . ALA A 1 182 ? -7.209 2.052 -3.474 1.00 95.75 182 ALA A CA 1
ATOM 1379 C C . ALA A 1 182 ? -6.425 1.614 -2.222 1.00 95.75 182 ALA A C 1
ATOM 1381 O O . ALA A 1 182 ? -6.854 1.904 -1.098 1.00 95.75 182 ALA A O 1
ATOM 1382 N N . ALA A 1 183 ? -5.274 0.961 -2.411 1.00 97.00 183 ALA A N 1
ATOM 1383 C CA . ALA A 1 183 ? -4.356 0.593 -1.340 1.00 97.00 183 ALA A CA 1
ATOM 1384 C C . ALA A 1 183 ? -3.766 1.835 -0.654 1.00 97.00 183 ALA A C 1
ATOM 1386 O O . ALA A 1 183 ? -3.794 1.915 0.574 1.00 97.00 183 ALA A O 1
ATOM 1387 N N . GLU A 1 184 ? -3.306 2.826 -1.424 1.00 97.00 184 GLU A N 1
ATOM 1388 C CA . GLU A 1 184 ? -2.746 4.083 -0.909 1.00 97.00 184 GLU A CA 1
ATOM 1389 C C . GLU A 1 184 ? -3.765 4.852 -0.056 1.00 97.00 184 GLU A C 1
ATOM 1391 O O . GLU A 1 184 ? -3.460 5.242 1.071 1.00 97.00 184 GLU A O 1
ATOM 1396 N N . ASP A 1 185 ? -5.008 4.983 -0.533 1.00 97.38 185 ASP A N 1
ATOM 1397 C CA . ASP A 1 185 ? -6.107 5.609 0.217 1.00 97.38 185 ASP A CA 1
ATOM 1398 C C . ASP A 1 185 ? -6.401 4.857 1.530 1.00 97.38 185 ASP A C 1
ATOM 1400 O O . ASP A 1 185 ? -6.552 5.467 2.593 1.00 97.38 185 ASP A O 1
ATOM 1404 N N . MET A 1 186 ? -6.419 3.519 1.506 1.00 97.69 186 MET A N 1
ATOM 1405 C CA . MET A 1 186 ? -6.607 2.722 2.723 1.00 97.69 186 MET A CA 1
ATOM 1406 C C . MET A 1 186 ? -5.464 2.936 3.731 1.00 97.69 186 MET A C 1
ATOM 1408 O O . MET A 1 186 ? -5.726 3.168 4.915 1.00 97.69 186 MET A O 1
ATOM 1412 N N . VAL A 1 187 ? -4.208 2.862 3.283 1.00 97.69 187 VAL A N 1
ATOM 1413 C CA . VAL A 1 187 ? -3.017 3.047 4.132 1.00 97.69 187 VAL A CA 1
ATOM 1414 C C . VAL A 1 187 ? -2.999 4.453 4.727 1.00 97.69 187 VAL A C 1
ATOM 1416 O O . VAL A 1 187 ? -2.783 4.618 5.931 1.00 97.69 187 VAL A O 1
ATOM 1419 N N . TRP A 1 188 ? -3.325 5.462 3.919 1.00 97.06 188 TRP A N 1
ATOM 1420 C CA . TRP A 1 188 ? -3.459 6.839 4.375 1.00 97.06 188 TRP A CA 1
ATOM 1421 C C . TRP A 1 188 ? -4.523 6.969 5.473 1.00 97.06 188 TRP A C 1
ATOM 1423 O O . TRP A 1 188 ? -4.237 7.533 6.534 1.00 97.06 188 TRP A O 1
ATOM 1433 N N . GLN A 1 189 ? -5.712 6.379 5.297 1.00 96.88 189 GLN A N 1
ATOM 1434 C CA . GLN A 1 189 ? -6.761 6.391 6.326 1.00 96.88 189 GLN A CA 1
ATOM 1435 C C . GLN A 1 189 ? -6.315 5.701 7.624 1.00 96.88 189 GLN A C 1
ATOM 1437 O O . GLN A 1 189 ? -6.557 6.239 8.706 1.00 96.88 189 GLN A O 1
ATOM 1442 N N . ILE A 1 190 ? -5.625 4.558 7.541 1.00 96.38 190 ILE A N 1
ATOM 1443 C CA . ILE A 1 190 ? -5.080 3.854 8.716 1.00 96.38 190 ILE A CA 1
ATOM 1444 C C . ILE A 1 190 ? -4.067 4.733 9.455 1.00 96.38 190 ILE A C 1
ATOM 1446 O O . ILE A 1 190 ? -4.155 4.873 10.674 1.00 96.38 190 ILE A O 1
ATOM 1450 N N . SER A 1 191 ? -3.148 5.377 8.728 1.00 96.44 191 SER A N 1
ATOM 1451 C CA . SER A 1 191 ? -2.112 6.230 9.324 1.00 96.44 191 SER A CA 1
ATOM 1452 C C . SER A 1 191 ? -2.677 7.442 10.077 1.00 96.44 191 SER A C 1
ATOM 1454 O O . SER A 1 191 ? -2.084 7.899 11.055 1.00 96.44 191 SER A O 1
ATOM 1456 N N . ARG A 1 192 ? -3.852 7.937 9.664 1.00 96.44 192 ARG A N 1
ATOM 1457 C CA . ARG A 1 192 ? -4.542 9.069 10.301 1.00 96.44 192 ARG A CA 1
ATOM 1458 C C . ARG A 1 192 ? -5.392 8.680 11.511 1.00 96.44 192 ARG A C 1
ATOM 1460 O O . ARG A 1 192 ? -5.717 9.556 12.310 1.00 96.44 192 ARG A O 1
ATOM 1467 N N . ARG A 1 193 ? -5.761 7.405 11.655 1.00 95.06 193 ARG A N 1
ATOM 1468 C CA . ARG A 1 193 ? -6.614 6.896 12.743 1.00 95.06 193 ARG A CA 1
ATOM 1469 C C . ARG A 1 193 ? -5.785 6.397 13.927 1.00 95.06 193 ARG A C 1
ATOM 1471 O O . ARG A 1 193 ? -5.868 5.233 14.322 1.00 95.06 193 ARG A O 1
ATOM 1478 N N . THR A 1 194 ? -4.980 7.291 14.505 1.00 95.12 194 THR A N 1
ATOM 1479 C CA . THR A 1 194 ? -4.162 7.009 15.704 1.00 95.12 194 THR A CA 1
ATOM 1480 C C . THR A 1 194 ? -4.999 6.789 16.968 1.00 95.12 194 THR A C 1
ATOM 1482 O O . THR A 1 194 ? -4.486 6.284 17.962 1.00 95.12 194 THR A O 1
ATOM 1485 N N . ASP A 1 195 ? -6.290 7.132 16.919 1.00 95.25 195 ASP A N 1
ATOM 1486 C CA . ASP A 1 195 ? -7.303 6.822 17.931 1.00 95.25 195 ASP A CA 1
ATOM 1487 C C . ASP A 1 195 ? -7.704 5.337 17.950 1.00 95.25 195 ASP A C 1
ATOM 1489 O O . ASP A 1 195 ? -8.272 4.873 18.935 1.00 95.25 195 ASP A O 1
ATOM 1493 N N . ILE A 1 196 ? -7.421 4.598 16.871 1.00 95.12 196 ILE A N 1
ATOM 1494 C CA . ILE A 1 196 ? -7.823 3.195 16.687 1.00 95.12 196 ILE A CA 1
ATOM 1495 C C . ILE A 1 196 ? -6.618 2.279 16.568 1.00 95.12 196 ILE A C 1
ATOM 1497 O O . ILE A 1 196 ? -6.538 1.244 17.229 1.00 95.12 196 ILE A O 1
ATOM 1501 N N . PHE A 1 197 ? -5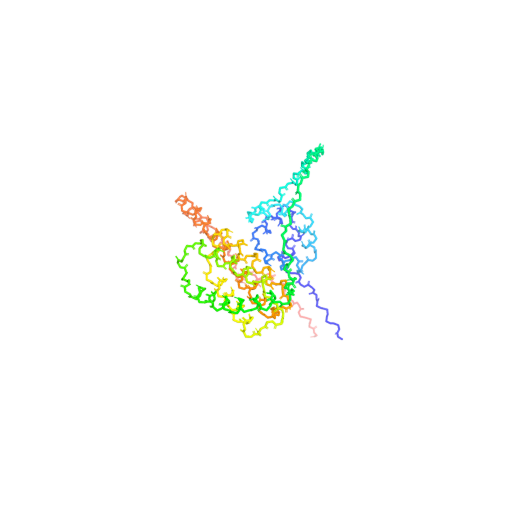.685 2.631 15.688 1.00 94.75 197 PHE A N 1
ATOM 1502 C CA . PHE A 1 197 ? -4.523 1.803 15.422 1.00 94.75 197 PHE A CA 1
ATOM 1503 C C . PHE A 1 197 ? -3.361 2.253 16.287 1.00 94.75 197 PHE A C 1
ATOM 1505 O O . PHE A 1 197 ? -3.030 3.437 16.370 1.00 94.75 197 PHE A O 1
ATOM 1512 N N . THR A 1 198 ? -2.689 1.279 16.898 1.00 94.56 198 THR A N 1
ATOM 1513 C CA . THR A 1 198 ? -1.407 1.541 17.540 1.00 94.56 198 THR A CA 1
ATOM 1514 C C . THR A 1 198 ? -0.424 2.065 16.494 1.00 94.56 198 THR A C 1
ATOM 1516 O O . THR A 1 198 ? -0.447 1.660 15.326 1.00 94.56 198 THR A O 1
ATOM 1519 N N . ARG A 1 199 ? 0.494 2.937 16.921 1.00 94.44 199 ARG A N 1
ATOM 1520 C CA . ARG A 1 199 ? 1.556 3.453 16.046 1.00 94.44 199 ARG A CA 1
ATOM 1521 C C . ARG A 1 199 ? 2.345 2.322 15.376 1.00 94.44 199 ARG A C 1
ATOM 1523 O O . ARG A 1 199 ? 2.709 2.453 14.216 1.00 94.44 199 ARG A O 1
ATO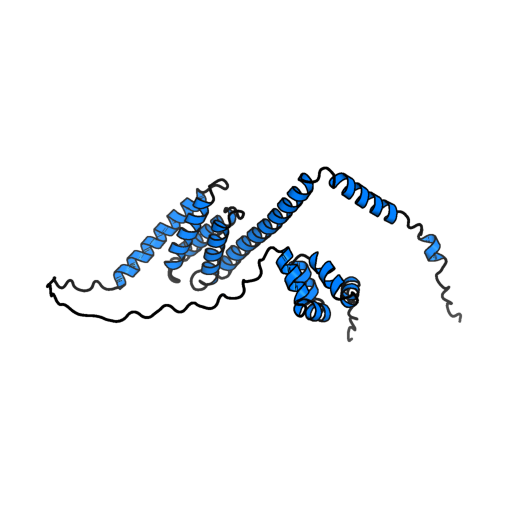M 1530 N N . GLY A 1 200 ? 2.567 1.215 16.089 1.00 94.50 200 GLY A N 1
ATOM 1531 C CA . GLY A 1 200 ? 3.227 0.024 15.551 1.00 94.50 200 GLY A CA 1
ATOM 1532 C C . GLY A 1 200 ? 2.489 -0.574 14.351 1.00 94.50 200 GLY A C 1
ATOM 1533 O O . GLY A 1 200 ? 3.105 -0.758 13.308 1.00 94.50 200 GLY A O 1
ATOM 1534 N N . HIS A 1 201 ? 1.173 -0.796 14.457 1.00 93.00 201 HIS A N 1
ATOM 1535 C CA . HIS A 1 201 ? 0.381 -1.341 13.347 1.00 93.00 201 HIS A CA 1
ATOM 1536 C C . HIS A 1 201 ? 0.353 -0.414 12.134 1.00 93.00 201 HIS A C 1
ATOM 1538 O O . HIS A 1 201 ? 0.535 -0.871 11.008 1.00 93.00 201 HIS A O 1
ATOM 1544 N N . ALA A 1 202 ? 0.132 0.885 12.356 1.00 95.56 202 ALA A N 1
ATOM 1545 C CA . ALA A 1 202 ? 0.099 1.850 11.265 1.00 95.56 202 ALA A CA 1
ATOM 1546 C C . ALA A 1 202 ? 1.448 1.896 10.526 1.00 95.56 202 ALA A C 1
ATOM 1548 O O . ALA A 1 202 ? 1.474 1.832 9.300 1.00 95.56 202 ALA A O 1
ATOM 1549 N N . LEU A 1 203 ? 2.567 1.929 11.262 1.00 96.50 203 LEU A N 1
ATOM 1550 C CA . LEU A 1 203 ? 3.907 1.927 10.669 1.00 96.50 203 LEU A CA 1
ATOM 1551 C C . LEU A 1 203 ? 4.224 0.632 9.919 1.00 96.50 203 LEU A C 1
ATOM 1553 O O . LEU A 1 203 ? 4.840 0.697 8.859 1.00 96.50 203 LEU A O 1
ATOM 1557 N N . GLU A 1 204 ? 3.814 -0.529 10.435 1.00 96.94 204 GLU A N 1
ATOM 1558 C CA . GLU A 1 204 ? 4.033 -1.802 9.741 1.00 96.94 204 GLU A CA 1
ATOM 1559 C C . GLU A 1 204 ? 3.281 -1.845 8.405 1.00 96.94 204 GLU A C 1
ATOM 1561 O O . GLU A 1 204 ? 3.864 -2.209 7.384 1.00 96.94 204 GLU A O 1
ATOM 1566 N N . ILE A 1 205 ? 2.016 -1.414 8.389 1.00 97.06 205 ILE A N 1
ATOM 1567 C CA . ILE A 1 205 ? 1.206 -1.357 7.166 1.00 97.06 205 ILE A CA 1
ATOM 1568 C C . ILE A 1 205 ? 1.808 -0.373 6.156 1.00 97.06 205 ILE A C 1
ATOM 1570 O O . ILE A 1 205 ? 1.980 -0.740 4.994 1.00 97.06 205 ILE A O 1
ATOM 1574 N N . CYS A 1 206 ? 2.186 0.834 6.593 1.00 96.94 206 CYS A N 1
ATOM 1575 C CA . CYS A 1 206 ? 2.842 1.813 5.725 1.00 96.94 206 CYS A CA 1
ATOM 1576 C C . CYS A 1 206 ? 4.154 1.271 5.150 1.00 96.94 206 CYS A C 1
ATOM 1578 O O . CYS A 1 206 ? 4.383 1.378 3.952 1.00 96.94 206 CYS A O 1
ATOM 1580 N N . ARG A 1 207 ? 4.997 0.643 5.977 1.00 97.00 207 ARG A N 1
ATOM 1581 C CA . ARG A 1 207 ? 6.274 0.077 5.526 1.00 97.00 207 ARG A CA 1
ATOM 1582 C C . ARG A 1 207 ? 6.073 -0.981 4.446 1.00 97.00 207 ARG A C 1
ATOM 1584 O O . ARG A 1 207 ? 6.733 -0.927 3.420 1.00 97.00 207 ARG A O 1
ATOM 1591 N N . VAL A 1 208 ? 5.163 -1.931 4.661 1.00 96.81 208 VAL A N 1
ATOM 1592 C CA . VAL A 1 208 ? 4.903 -2.986 3.669 1.00 96.81 208 VAL A CA 1
ATOM 1593 C C . VAL A 1 208 ? 4.343 -2.403 2.368 1.00 96.81 208 VAL A C 1
ATOM 1595 O O . VAL A 1 208 ? 4.666 -2.902 1.291 1.00 96.81 208 VAL A O 1
ATOM 1598 N N . PHE A 1 209 ? 3.525 -1.352 2.454 1.00 96.94 209 PHE A N 1
ATOM 1599 C CA . PHE A 1 209 ? 3.033 -0.643 1.278 1.00 96.94 209 PHE A CA 1
ATOM 1600 C C . PHE A 1 209 ? 4.164 0.051 0.502 1.00 96.94 209 PHE A C 1
ATOM 1602 O O . PHE A 1 209 ? 4.256 -0.130 -0.711 1.00 96.94 209 PHE A O 1
ATOM 1609 N N . GLU A 1 210 ? 5.050 0.780 1.185 1.00 94.06 210 GLU A N 1
ATOM 1610 C CA . GLU A 1 210 ? 6.198 1.443 0.552 1.00 94.06 210 GLU A CA 1
ATOM 1611 C C . GLU A 1 210 ? 7.175 0.433 -0.064 1.00 94.06 210 GLU A C 1
ATOM 1613 O O . GLU A 1 210 ? 7.542 0.584 -1.226 1.00 94.06 210 GLU A O 1
ATOM 1618 N N . ASP A 1 211 ? 7.498 -0.661 0.637 1.00 92.12 211 ASP A N 1
ATOM 1619 C CA . ASP A 1 211 ? 8.346 -1.738 0.099 1.00 92.12 211 ASP A CA 1
ATOM 1620 C C . ASP A 1 211 ? 7.751 -2.319 -1.206 1.00 92.12 211 ASP A C 1
ATOM 1622 O O . ASP A 1 211 ? 8.470 -2.683 -2.140 1.00 92.12 211 ASP A O 1
ATOM 1626 N N . ARG A 1 212 ? 6.416 -2.417 -1.301 1.00 92.12 212 ARG A N 1
ATOM 1627 C CA . ARG A 1 212 ? 5.707 -2.877 -2.5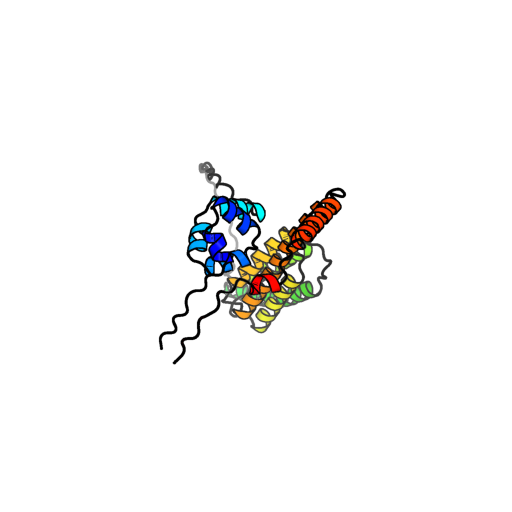11 1.00 92.12 212 ARG A CA 1
ATOM 1628 C C . ARG A 1 212 ? 5.727 -1.836 -3.630 1.00 92.12 212 ARG A C 1
ATOM 1630 O O . ARG A 1 212 ? 5.919 -2.203 -4.792 1.00 92.12 212 ARG A O 1
ATOM 1637 N N . LYS A 1 213 ? 5.545 -0.561 -3.289 1.00 90.19 213 LYS A N 1
ATOM 1638 C CA . LYS A 1 213 ? 5.628 0.569 -4.224 1.00 90.19 213 LYS A CA 1
ATOM 1639 C C . LYS A 1 213 ? 7.031 0.682 -4.822 1.00 90.19 213 LYS A C 1
ATOM 1641 O O . LYS A 1 213 ? 7.157 0.816 -6.035 1.00 90.19 213 LYS A O 1
ATOM 1646 N N . GLU A 1 214 ? 8.072 0.529 -4.007 1.00 87.19 214 GLU A N 1
ATOM 1647 C CA . GLU A 1 214 ? 9.469 0.510 -4.451 1.00 87.19 214 GLU A CA 1
ATOM 1648 C C . GLU A 1 214 ? 9.734 -0.647 -5.422 1.00 87.19 214 GLU A C 1
ATOM 1650 O O . GLU A 1 214 ? 10.230 -0.426 -6.527 1.00 87.19 214 GLU A O 1
ATOM 1655 N N . ARG A 1 215 ? 9.313 -1.874 -5.077 1.00 87.19 215 ARG A N 1
ATOM 1656 C CA . ARG A 1 215 ? 9.441 -3.035 -5.979 1.00 87.19 215 ARG A CA 1
ATOM 1657 C C . ARG A 1 215 ? 8.747 -2.821 -7.321 1.00 87.19 215 ARG A C 1
ATOM 1659 O O . ARG A 1 215 ? 9.291 -3.222 -8.343 1.00 87.19 215 ARG A O 1
ATOM 1666 N N . ARG A 1 216 ? 7.578 -2.173 -7.328 1.00 88.75 216 ARG A N 1
ATOM 1667 C CA . ARG A 1 216 ? 6.856 -1.830 -8.562 1.00 88.75 216 ARG A CA 1
ATOM 1668 C C . ARG A 1 216 ? 7.675 -0.899 -9.452 1.00 88.75 216 ARG A C 1
ATOM 1670 O O . ARG A 1 216 ? 7.737 -1.110 -10.657 1.00 88.75 216 ARG A O 1
ATOM 1677 N N . ILE A 1 217 ? 8.277 0.135 -8.865 1.00 82.44 217 ILE A N 1
ATOM 1678 C CA . ILE A 1 217 ? 9.110 1.101 -9.595 1.00 82.44 217 ILE A CA 1
ATOM 1679 C C . ILE A 1 217 ? 10.320 0.386 -10.200 1.00 82.44 217 ILE A C 1
ATOM 1681 O O . ILE A 1 217 ? 10.590 0.554 -11.387 1.00 82.44 217 ILE A O 1
ATOM 1685 N N . ILE A 1 218 ? 10.993 -0.457 -9.410 1.00 79.69 218 ILE A N 1
ATOM 1686 C CA . ILE A 1 218 ? 12.136 -1.252 -9.872 1.00 79.69 218 ILE A CA 1
ATOM 1687 C C . ILE A 1 218 ? 11.718 -2.176 -11.018 1.00 79.69 218 ILE A C 1
ATOM 1689 O O . ILE A 1 218 ? 12.383 -2.183 -12.049 1.00 79.69 218 ILE A O 1
ATOM 1693 N N . GLN A 1 219 ? 10.604 -2.905 -10.887 1.00 85.12 219 GLN A N 1
ATOM 1694 C CA . GLN A 1 219 ? 10.155 -3.785 -11.964 1.00 85.12 219 GLN A CA 1
ATOM 1695 C C . GLN A 1 219 ? 9.789 -2.995 -13.222 1.00 85.12 219 GLN A C 1
ATOM 1697 O O . GLN A 1 219 ? 10.260 -3.348 -14.292 1.00 85.12 219 GLN A O 1
ATOM 1702 N N . LYS A 1 220 ? 9.023 -1.900 -13.116 1.00 85.25 220 LYS A N 1
ATOM 1703 C CA . LYS A 1 220 ? 8.694 -1.064 -14.284 1.00 85.25 220 LYS A CA 1
ATOM 1704 C C . LYS A 1 220 ? 9.954 -0.569 -14.998 1.00 85.25 220 LYS A C 1
ATOM 1706 O O . LYS A 1 220 ? 9.988 -0.548 -16.224 1.00 85.25 220 LYS A O 1
ATOM 1711 N N . ALA A 1 221 ? 10.990 -0.197 -14.245 1.00 79.69 221 ALA A N 1
ATOM 1712 C CA . ALA A 1 221 ? 12.279 0.173 -14.817 1.00 79.69 221 ALA A CA 1
ATOM 1713 C C . ALA A 1 221 ? 12.949 -1.016 -15.527 1.00 79.69 221 ALA A C 1
ATOM 1715 O O . ALA A 1 221 ? 13.431 -0.860 -16.646 1.00 79.69 221 ALA A O 1
ATOM 1716 N N . MET A 1 222 ? 12.934 -2.209 -14.923 1.00 77.75 222 MET A N 1
ATOM 1717 C CA . MET A 1 222 ? 13.454 -3.431 -15.547 1.00 77.75 222 MET A CA 1
ATOM 1718 C C . MET A 1 222 ? 12.690 -3.814 -16.819 1.00 77.75 222 MET A C 1
ATOM 1720 O O . MET A 1 222 ? 13.323 -4.178 -17.804 1.00 77.75 222 MET A O 1
ATOM 1724 N N . ASP A 1 223 ? 11.364 -3.691 -16.829 1.00 83.88 223 ASP A N 1
ATOM 1725 C CA . ASP A 1 223 ? 10.525 -3.990 -17.992 1.00 83.88 223 ASP A CA 1
ATOM 1726 C C . ASP A 1 223 ? 10.813 -3.007 -19.135 1.00 83.88 223 ASP A C 1
ATOM 1728 O O . ASP A 1 223 ? 10.968 -3.416 -20.283 1.00 83.88 223 ASP A O 1
ATOM 1732 N N . HIS A 1 224 ? 10.974 -1.716 -18.826 1.00 80.50 224 HIS A N 1
ATOM 1733 C CA . HIS A 1 224 ? 11.408 -0.712 -19.802 1.00 80.50 224 HIS A CA 1
ATOM 1734 C C . HIS A 1 224 ? 12.781 -1.040 -20.396 1.00 80.50 224 HIS A C 1
ATOM 1736 O O . HIS A 1 224 ? 12.968 -0.953 -21.608 1.00 80.50 224 HIS A O 1
ATOM 1742 N N . VAL A 1 225 ? 13.737 -1.437 -19.554 1.00 74.38 225 VAL A N 1
ATOM 1743 C CA . VAL A 1 225 ? 15.071 -1.852 -19.998 1.00 74.38 225 VAL A CA 1
ATOM 1744 C C . VAL A 1 225 ? 14.978 -3.098 -20.882 1.00 74.38 225 VAL A C 1
ATOM 1746 O O . VAL A 1 225 ? 15.575 -3.124 -21.952 1.00 74.38 225 VAL A O 1
ATOM 1749 N N . ALA A 1 226 ? 14.185 -4.097 -20.492 1.00 77.56 226 ALA A N 1
ATOM 1750 C CA . ALA A 1 226 ? 13.978 -5.312 -21.276 1.00 77.56 226 ALA A CA 1
ATOM 1751 C C . ALA A 1 226 ? 13.361 -5.019 -22.650 1.00 77.56 226 ALA A C 1
ATOM 1753 O O . ALA A 1 226 ? 13.809 -5.592 -23.638 1.00 77.56 226 ALA A O 1
ATOM 1754 N N . ILE A 1 227 ? 12.390 -4.103 -22.734 1.00 80.62 227 ILE A N 1
ATOM 1755 C CA . ILE A 1 227 ? 11.815 -3.660 -24.012 1.00 80.62 227 ILE A CA 1
ATOM 1756 C C . ILE A 1 227 ? 12.899 -3.038 -24.895 1.00 80.62 227 ILE A C 1
ATOM 1758 O O . ILE A 1 227 ? 13.027 -3.432 -26.047 1.00 80.62 227 ILE A O 1
ATOM 1762 N N . ILE A 1 228 ? 13.719 -2.131 -24.353 1.00 77.75 228 ILE A N 1
ATOM 1763 C CA . ILE A 1 228 ? 14.815 -1.502 -25.108 1.00 77.75 228 ILE A CA 1
ATOM 1764 C C . ILE A 1 228 ? 15.807 -2.557 -25.619 1.00 77.75 228 ILE A C 1
ATOM 1766 O O . ILE A 1 228 ? 16.231 -2.481 -26.766 1.00 77.75 228 ILE A O 1
ATOM 1770 N N . PHE A 1 229 ? 16.149 -3.552 -24.795 1.00 74.88 229 PHE A N 1
ATOM 1771 C CA . PHE A 1 229 ? 17.058 -4.631 -25.190 1.00 74.88 229 PHE A CA 1
ATOM 1772 C C . PHE A 1 229 ? 16.464 -5.560 -26.255 1.00 74.88 229 PHE A C 1
ATOM 1774 O O . PHE A 1 229 ? 17.173 -5.938 -27.184 1.00 74.88 229 PHE A O 1
ATOM 1781 N N . LEU A 1 230 ? 15.187 -5.935 -26.130 1.00 79.50 230 LEU A N 1
ATOM 1782 C CA . LEU A 1 230 ? 14.519 -6.851 -27.061 1.00 79.50 230 LEU A CA 1
ATOM 1783 C C . LEU A 1 230 ? 14.210 -6.204 -28.414 1.00 79.50 230 LEU A C 1
ATOM 1785 O O . LEU A 1 230 ? 14.214 -6.899 -29.424 1.00 79.50 230 LEU A O 1
ATOM 1789 N N . ASP A 1 231 ? 13.966 -4.893 -28.445 1.00 75.50 231 ASP A N 1
ATOM 1790 C CA . ASP A 1 231 ? 13.679 -4.160 -29.686 1.00 75.50 231 ASP A CA 1
ATOM 1791 C C . ASP A 1 231 ? 14.958 -3.822 -30.477 1.00 75.50 231 ASP A C 1
ATOM 1793 O O . ASP A 1 231 ? 14.904 -3.330 -31.603 1.00 75.50 231 ASP A O 1
ATOM 1797 N N . SER A 1 232 ? 16.134 -4.114 -29.911 1.00 64.62 232 SER A N 1
ATOM 1798 C CA . SER A 1 232 ? 17.422 -3.884 -30.553 1.00 64.62 232 SER A CA 1
ATOM 1799 C C . SER A 1 232 ? 18.268 -5.160 -30.612 1.00 64.62 232 SER A C 1
ATOM 1801 O O . SER A 1 232 ? 19.245 -5.309 -29.876 1.00 64.62 232 SER A O 1
ATOM 1803 N N . GLU A 1 233 ? 17.959 -6.070 -31.536 1.00 60.84 233 GLU A N 1
ATOM 1804 C CA . GLU A 1 233 ? 18.913 -7.141 -31.874 1.00 60.84 233 GLU A CA 1
ATOM 1805 C C . GLU A 1 233 ? 20.267 -6.559 -32.340 1.00 60.84 233 GLU A C 1
ATOM 1807 O O . GLU A 1 233 ? 21.307 -7.163 -32.107 1.00 60.84 233 GLU A O 1
ATOM 1812 N N . GLU A 1 234 ? 20.288 -5.335 -32.887 1.00 58.19 234 GLU A N 1
ATOM 1813 C CA . GLU A 1 234 ? 21.523 -4.644 -33.290 1.00 58.19 234 GLU A CA 1
ATOM 1814 C C . GLU A 1 234 ? 22.273 -3.922 -32.148 1.00 58.19 234 GLU A C 1
ATOM 1816 O O . GLU A 1 234 ? 23.443 -3.587 -32.330 1.00 58.19 234 GLU A O 1
ATOM 1821 N N . SER A 1 235 ? 21.667 -3.666 -30.973 1.00 60.09 235 SER A N 1
ATOM 1822 C CA . SER A 1 235 ? 22.350 -2.879 -29.922 1.00 60.09 235 SER A CA 1
ATOM 1823 C C . SER A 1 235 ? 23.039 -3.707 -28.846 1.00 60.09 235 SER A C 1
ATOM 1825 O O . SER A 1 235 ? 23.971 -3.196 -28.227 1.00 60.09 235 SER A O 1
ATOM 1827 N N . PHE A 1 236 ? 22.653 -4.970 -28.631 1.00 64.31 236 PHE A N 1
ATOM 1828 C CA . PHE A 1 236 ? 23.291 -5.783 -27.593 1.00 64.31 236 PHE A CA 1
ATOM 1829 C C . PHE A 1 236 ? 24.748 -6.091 -27.940 1.00 64.31 236 PHE A C 1
ATOM 1831 O O . PHE A 1 236 ? 25.624 -5.834 -27.118 1.00 64.31 236 PHE A O 1
ATOM 1838 N N . ASP A 1 237 ? 25.020 -6.538 -29.168 1.00 68.62 237 ASP A N 1
ATOM 1839 C CA . ASP A 1 237 ? 26.388 -6.798 -29.627 1.00 68.62 237 ASP A CA 1
ATOM 1840 C C . ASP A 1 237 ? 27.223 -5.510 -29.658 1.00 68.62 237 ASP A C 1
ATOM 1842 O O . ASP A 1 237 ? 28.372 -5.517 -29.225 1.00 68.62 237 ASP A O 1
ATOM 1846 N N . ALA A 1 238 ? 26.632 -4.373 -30.046 1.00 66.81 238 ALA A N 1
ATOM 1847 C CA . ALA A 1 238 ? 27.311 -3.076 -30.037 1.00 66.81 238 ALA A CA 1
ATOM 1848 C C . ALA A 1 238 ? 27.609 -2.560 -28.613 1.00 66.81 238 ALA A C 1
ATOM 1850 O O . ALA A 1 238 ? 28.677 -1.996 -28.370 1.00 66.81 238 ALA A O 1
ATOM 1851 N N . LEU A 1 239 ? 26.699 -2.763 -27.652 1.00 62.66 239 LEU A N 1
ATOM 1852 C CA . LEU A 1 239 ? 26.917 -2.433 -26.239 1.00 62.66 239 LEU A CA 1
ATOM 1853 C C . LEU A 1 239 ? 27.950 -3.361 -25.600 1.00 62.66 239 LEU A C 1
ATOM 1855 O O . LEU A 1 239 ? 28.795 -2.882 -24.843 1.00 62.66 239 LEU A O 1
ATOM 1859 N N . LEU A 1 240 ? 27.920 -4.657 -25.924 1.00 72.69 240 LEU A N 1
ATOM 1860 C CA . LEU A 1 240 ? 28.915 -5.618 -25.456 1.00 72.69 240 LEU A CA 1
ATOM 1861 C C . LEU A 1 240 ? 30.296 -5.282 -26.031 1.00 72.69 240 LEU A C 1
ATOM 1863 O O . LEU A 1 240 ? 31.255 -5.183 -25.270 1.00 72.69 240 LEU A O 1
ATOM 1867 N N . GLU A 1 241 ? 30.405 -5.032 -27.341 1.00 79.38 241 GLU A N 1
ATOM 1868 C CA . GLU A 1 241 ? 31.650 -4.595 -27.987 1.00 79.38 241 GLU A CA 1
ATOM 1869 C C . GLU A 1 241 ? 32.157 -3.280 -27.397 1.00 79.38 241 GLU A C 1
ATOM 1871 O O . GLU A 1 241 ? 33.353 -3.149 -27.136 1.00 79.38 241 GLU A O 1
ATOM 1876 N N . HIS A 1 242 ? 31.270 -2.323 -27.116 1.00 72.69 242 HIS A N 1
ATOM 1877 C CA . HIS A 1 242 ? 31.655 -1.066 -26.483 1.00 72.69 242 HIS A CA 1
ATOM 1878 C C . HIS A 1 242 ? 32.171 -1.275 -25.051 1.00 72.69 242 HIS A C 1
ATOM 1880 O O . HIS A 1 242 ? 33.193 -0.700 -24.668 1.00 72.69 242 HIS A O 1
ATOM 1886 N N . GLN A 1 243 ? 31.524 -2.143 -24.269 1.00 75.31 243 GLN A N 1
ATOM 1887 C CA . GLN A 1 243 ? 31.950 -2.461 -22.907 1.00 75.31 243 GLN A CA 1
ATOM 1888 C C . GLN A 1 243 ? 33.279 -3.238 -22.894 1.00 75.31 243 GLN A C 1
ATOM 1890 O O . GLN A 1 243 ? 34.164 -2.929 -22.093 1.00 75.31 243 GLN A O 1
ATOM 1895 N N . TYR A 1 244 ? 33.473 -4.179 -23.823 1.00 77.94 244 TYR A N 1
ATOM 1896 C CA . TYR A 1 244 ? 34.746 -4.879 -24.019 1.00 77.94 244 TYR A CA 1
ATOM 1897 C C . TYR A 1 244 ? 35.855 -3.943 -24.511 1.00 77.94 244 TYR A C 1
ATOM 1899 O O . TYR A 1 244 ? 36.986 -4.044 -24.035 1.00 77.94 244 TYR A O 1
ATOM 1907 N N . ALA A 1 245 ? 35.554 -2.997 -25.404 1.00 76.44 245 ALA A N 1
ATOM 1908 C CA . ALA A 1 245 ? 36.508 -1.987 -25.854 1.00 76.44 245 ALA A CA 1
ATOM 1909 C C . ALA A 1 245 ? 36.934 -1.057 -24.709 1.00 76.44 245 ALA A C 1
ATOM 1911 O O . ALA A 1 245 ? 38.120 -0.742 -24.592 1.00 76.44 245 ALA A O 1
ATOM 1912 N N . MET A 1 246 ? 36.005 -0.668 -23.827 1.00 72.25 246 MET A N 1
ATOM 1913 C CA . MET A 1 246 ? 36.332 0.102 -22.623 1.00 72.25 246 MET A CA 1
ATOM 1914 C C . MET A 1 246 ? 37.216 -0.690 -21.655 1.00 72.25 246 MET A C 1
ATOM 1916 O O . MET A 1 246 ? 38.227 -0.165 -21.191 1.00 72.25 246 MET A O 1
ATOM 1920 N N . LEU A 1 247 ? 36.900 -1.962 -21.396 1.00 61.94 247 LEU A N 1
ATOM 1921 C CA . LEU A 1 247 ? 37.725 -2.820 -20.537 1.00 61.94 247 LEU A CA 1
ATOM 1922 C C . LEU A 1 247 ? 39.123 -3.058 -21.135 1.00 61.94 247 LEU A C 1
ATOM 1924 O O . LEU A 1 247 ? 40.117 -2.996 -20.415 1.00 61.94 247 LEU A O 1
ATOM 1928 N N . ALA A 1 248 ? 39.233 -3.231 -22.455 1.00 72.81 248 ALA A N 1
ATOM 1929 C CA . ALA A 1 248 ? 40.515 -3.377 -23.148 1.00 72.81 248 ALA A CA 1
ATOM 1930 C C . ALA A 1 248 ? 41.353 -2.083 -23.164 1.00 72.81 248 ALA A C 1
ATOM 1932 O O . ALA A 1 248 ? 42.583 -2.140 -23.218 1.00 72.81 248 ALA A O 1
ATOM 1933 N N . GLN A 1 249 ? 40.714 -0.910 -23.113 1.00 68.38 249 GLN A N 1
ATOM 1934 C CA . GLN A 1 249 ? 41.405 0.367 -22.910 1.00 68.38 249 GLN A CA 1
ATOM 1935 C C . GLN A 1 249 ? 41.849 0.550 -21.455 1.00 68.38 249 GLN A C 1
ATOM 1937 O O . GLN A 1 249 ? 42.910 1.122 -21.207 1.00 68.38 249 GLN A O 1
ATOM 1942 N N . GLN A 1 250 ? 41.081 0.022 -20.502 1.00 52.66 250 GLN A N 1
ATOM 1943 C CA . GLN A 1 250 ? 41.400 0.072 -19.077 1.00 52.66 250 GLN A CA 1
ATOM 1944 C C . GLN A 1 250 ? 42.580 -0.846 -18.707 1.00 52.66 250 GLN A C 1
ATOM 1946 O O . GLN A 1 250 ? 43.359 -0.507 -17.819 1.00 52.66 250 GLN A O 1
ATOM 1951 N N . ASP A 1 251 ? 42.783 -1.935 -19.454 1.00 50.41 251 ASP A N 1
ATOM 1952 C CA . ASP A 1 251 ? 43.921 -2.859 -19.306 1.00 50.41 251 ASP A CA 1
ATOM 1953 C C . ASP A 1 251 ? 45.206 -2.384 -20.031 1.00 50.41 251 ASP A C 1
ATOM 1955 O O . ASP A 1 251 ? 46.242 -3.047 -20.026 1.00 50.41 251 ASP A O 1
ATOM 1959 N N . ARG A 1 252 ? 45.179 -1.192 -20.650 1.00 47.56 252 ARG A N 1
ATOM 1960 C CA . ARG A 1 252 ? 46.349 -0.542 -21.276 1.00 47.56 252 ARG A CA 1
ATOM 1961 C C . ARG A 1 252 ? 46.944 0.589 -20.434 1.00 47.56 252 ARG A C 1
ATOM 1963 O O . ARG A 1 252 ? 47.431 1.580 -20.976 1.00 47.56 252 ARG A O 1
ATOM 1970 N N . SER A 1 253 ? 46.986 0.425 -19.114 1.00 41.91 253 SER A N 1
ATOM 1971 C CA . SER A 1 253 ? 47.910 1.192 -18.271 1.00 41.91 253 SER A CA 1
ATOM 1972 C C . SER A 1 253 ? 49.064 0.299 -17.804 1.00 41.91 253 SER A C 1
ATOM 1974 O O . SER A 1 253 ? 48.941 -0.348 -16.763 1.00 41.91 253 SER A O 1
ATOM 1976 N N . PRO A 1 254 ? 50.219 0.277 -18.495 1.00 49.81 254 PRO A N 1
ATOM 1977 C CA . PRO A 1 254 ? 51.424 -0.291 -17.925 1.00 49.81 254 PRO A CA 1
ATOM 1978 C C . PRO A 1 254 ? 51.992 0.738 -16.948 1.00 49.81 254 PRO A C 1
ATOM 1980 O O . PRO A 1 254 ? 52.678 1.676 -17.336 1.00 49.81 254 PRO A O 1
ATOM 1983 N N . ARG A 1 255 ? 51.670 0.581 -15.668 1.00 46.88 255 ARG A N 1
ATOM 1984 C CA . ARG A 1 255 ? 52.528 1.058 -14.582 1.00 46.88 255 ARG A CA 1
ATOM 1985 C C . ARG A 1 255 ? 52.572 -0.046 -13.550 1.00 46.88 255 ARG A C 1
ATOM 1987 O O . ARG A 1 255 ? 51.765 -0.092 -12.625 1.00 46.88 255 ARG A O 1
ATOM 1994 N N . THR A 1 256 ? 53.481 -0.990 -13.763 1.00 51.84 256 THR A N 1
ATOM 1995 C CA . THR A 1 256 ? 53.919 -1.872 -12.688 1.00 51.84 256 THR A CA 1
ATOM 1996 C C . THR A 1 256 ? 54.374 -0.993 -11.525 1.00 51.84 256 THR A C 1
ATOM 1998 O O . THR A 1 256 ? 55.036 0.028 -11.716 1.00 51.84 256 THR A O 1
ATOM 2001 N N . CYS A 1 257 ? 54.002 -1.376 -10.304 1.00 46.09 257 CYS A N 1
ATOM 2002 C CA . CYS A 1 257 ? 54.332 -0.651 -9.075 1.00 46.09 257 CYS A CA 1
ATOM 2003 C C . CYS A 1 257 ? 55.841 -0.375 -8.888 1.00 46.09 257 CYS A C 1
ATOM 2005 O O . CYS A 1 257 ? 56.201 0.439 -8.044 1.00 46.09 257 CYS A O 1
ATOM 2007 N N . GLU A 1 258 ? 56.717 -1.012 -9.670 1.00 51.09 258 GLU A N 1
ATOM 2008 C CA . GLU A 1 258 ? 58.164 -0.787 -9.664 1.00 51.09 258 GLU A CA 1
ATOM 2009 C C . GLU A 1 258 ? 58.580 0.592 -10.207 1.00 51.09 258 GLU A C 1
ATOM 2011 O O . GLU A 1 258 ? 59.499 1.189 -9.651 1.00 51.09 258 GLU A O 1
ATOM 2016 N N . GLU A 1 259 ? 57.888 1.167 -11.201 1.00 52.47 259 GLU A N 1
ATOM 2017 C CA . GLU A 1 259 ? 58.235 2.512 -11.706 1.00 52.47 259 GLU A CA 1
ATOM 2018 C C . GLU A 1 259 ? 57.800 3.632 -10.748 1.00 52.47 259 GLU A C 1
ATOM 2020 O O . GLU A 1 259 ? 58.461 4.663 -10.656 1.00 52.47 259 GLU A O 1
ATOM 2025 N N . ALA A 1 260 ? 56.742 3.420 -9.958 1.00 50.25 260 ALA A N 1
ATOM 2026 C CA . ALA A 1 260 ? 56.301 4.386 -8.948 1.00 50.25 260 ALA A CA 1
ATOM 2027 C C . ALA A 1 260 ? 57.228 4.441 -7.714 1.00 50.25 260 ALA A C 1
ATOM 2029 O O . ALA A 1 260 ? 57.219 5.426 -6.977 1.00 50.25 260 ALA A O 1
ATOM 2030 N N . LEU A 1 261 ? 58.040 3.401 -7.493 1.00 53.72 261 LEU A N 1
ATOM 2031 C CA . LEU A 1 261 ? 59.033 3.339 -6.415 1.00 53.72 261 LEU A CA 1
ATOM 2032 C C . LEU A 1 261 ? 60.361 4.026 -6.777 1.00 53.72 261 LEU A C 1
ATOM 2034 O O . LEU A 1 261 ? 61.113 4.380 -5.871 1.00 53.72 261 LEU A O 1
ATOM 2038 N N . ALA A 1 262 ? 60.635 4.261 -8.065 1.00 59.06 262 ALA A N 1
ATOM 2039 C CA . ALA A 1 262 ? 61.858 4.924 -8.527 1.00 59.06 262 ALA A CA 1
ATOM 2040 C C . ALA A 1 262 ? 61.822 6.462 -8.396 1.00 59.06 262 ALA A C 1
ATOM 2042 O O . ALA A 1 262 ? 62.878 7.089 -8.371 1.00 59.06 262 ALA A O 1
ATOM 2043 N N . ASP A 1 263 ? 60.632 7.060 -8.264 1.00 52.28 263 ASP A N 1
ATOM 2044 C CA . ASP A 1 263 ? 60.429 8.520 -8.244 1.00 52.28 263 ASP A CA 1
ATOM 2045 C C . ASP A 1 263 ? 60.180 9.097 -6.833 1.00 52.28 263 ASP A C 1
ATOM 2047 O O . ASP A 1 263 ? 59.851 10.275 -6.672 1.00 52.28 263 ASP A O 1
ATOM 2051 N N . MET A 1 264 ? 60.336 8.292 -5.773 1.00 51.19 264 MET A N 1
ATOM 2052 C CA . MET A 1 264 ? 60.243 8.805 -4.402 1.00 51.19 264 MET A CA 1
ATOM 2053 C C . MET A 1 264 ? 61.527 9.567 -4.024 1.00 51.19 264 MET A C 1
ATOM 2055 O O . MET A 1 264 ? 62.611 8.981 -4.040 1.00 51.19 264 MET A O 1
ATOM 2059 N N . PRO A 1 265 ? 61.446 10.852 -3.628 1.00 51.66 265 PRO A N 1
ATOM 2060 C CA . PRO A 1 265 ? 62.617 11.600 -3.189 1.00 51.66 265 PRO A CA 1
ATOM 2061 C C . PRO A 1 265 ? 63.188 10.985 -1.906 1.00 51.66 265 PRO A C 1
ATOM 2063 O O . PRO A 1 265 ? 62.486 10.863 -0.899 1.00 51.66 265 PRO A O 1
ATOM 2066 N N . SER A 1 266 ? 64.472 10.613 -1.941 1.00 58.03 266 SER A N 1
ATOM 2067 C CA . SER A 1 266 ? 65.216 10.108 -0.783 1.00 58.03 266 SER A CA 1
ATOM 2068 C C . SER A 1 266 ? 65.097 11.071 0.396 1.00 58.03 266 SER A C 1
ATOM 2070 O O . SER A 1 266 ? 65.626 12.183 0.378 1.00 58.03 266 SER A O 1
ATOM 2072 N N . ILE A 1 267 ? 64.403 10.624 1.440 1.00 54.53 267 ILE A N 1
ATOM 2073 C CA . ILE A 1 267 ? 64.283 11.338 2.707 1.00 54.53 267 ILE A CA 1
ATOM 2074 C C . ILE A 1 267 ? 65.661 11.309 3.375 1.00 54.53 267 ILE A C 1
ATOM 2076 O O . ILE A 1 267 ? 66.097 10.278 3.882 1.00 54.53 267 ILE A O 1
ATOM 2080 N N . HIS A 1 268 ? 66.357 12.447 3.364 1.00 54.78 268 HIS A N 1
ATOM 2081 C CA . HIS A 1 268 ? 67.554 12.650 4.171 1.00 54.78 268 HIS A CA 1
ATOM 2082 C C . HIS A 1 268 ? 67.194 12.501 5.653 1.00 54.78 268 HIS A C 1
ATOM 2084 O O . HIS A 1 268 ? 66.550 13.365 6.246 1.00 54.78 268 HIS A O 1
ATOM 2090 N N . THR A 1 269 ? 67.636 11.406 6.262 1.00 50.50 269 THR A N 1
ATOM 2091 C CA . THR A 1 269 ? 67.709 11.284 7.716 1.00 50.50 269 THR A CA 1
ATOM 2092 C C . THR A 1 269 ? 68.824 12.197 8.236 1.00 50.50 269 THR A C 1
ATOM 2094 O O . THR A 1 269 ? 69.957 12.083 7.757 1.00 50.50 269 THR A O 1
ATOM 2097 N N . PRO A 1 270 ? 68.554 13.098 9.195 1.00 52.97 270 PRO A N 1
ATOM 2098 C CA . PRO A 1 270 ? 69.594 13.921 9.796 1.00 52.97 270 PRO A CA 1
ATOM 2099 C C . PRO A 1 270 ? 70.504 13.049 10.671 1.00 52.97 270 PRO A C 1
ATOM 2101 O O . PRO A 1 270 ? 70.044 12.405 11.613 1.00 52.97 270 PRO A O 1
ATOM 2104 N N . HIS A 1 271 ? 71.795 13.033 10.344 1.00 51.97 271 HIS A N 1
ATOM 2105 C CA . HIS A 1 271 ? 72.843 12.476 11.193 1.00 51.97 271 HIS A CA 1
ATOM 2106 C C . HIS A 1 271 ? 73.160 13.442 12.343 1.00 51.97 271 HIS A C 1
ATOM 2108 O O . HIS A 1 271 ? 73.466 14.612 12.107 1.00 51.97 271 HIS A O 1
ATOM 2114 N N . THR A 1 272 ? 73.107 12.928 13.571 1.00 52.59 272 THR A N 1
ATOM 2115 C CA . THR A 1 272 ? 74.067 13.270 14.635 1.00 52.59 272 THR A CA 1
ATOM 2116 C C . THR A 1 272 ? 75.383 12.552 14.397 1.00 52.59 272 THR A C 1
ATOM 2118 O O . THR A 1 272 ? 75.308 11.373 13.971 1.00 52.59 272 THR A O 1
#

Sequence (272 aa):
MEVHQADRVSPFVAFLVNTQEDMCGLICSFLVAKDLAALTTSCARCHEGLWCSAPFWHCFFAQLNIAPPSPLSSPILPPSPLSPPSSTSASSATHTPPLSPLREVVSASHLVGAGCGHYRHRVDAVGTDEPPDVYGQLFDTAKRYLRGLLGRDDPGLLHRFGNACLGLVRKYDSYDDHTQAAAEDMVWQISRRTDIFTRGHALEICRVFEDRKERRIIQKAMDHVAIIFLDSEESFDALLEHQYAMLAQQDRSPRTCEEALADMPSIHTPHT

pLDDT: mean 74.72, std 18.77, range [35.12, 97.69]

Secondary structure (DSSP, 8-state):
----------HHHHHHHHS-HHHHHHHHHTS-HHHHHHHHHH-HHHHHHHHH-HHHHHHHHHHTT-PPPPP-PPP-PPPPPP------------------THHHHHHHHHHHHHHHHHHHHHHHH--TTS-HHHHHHHHHHHHHHHHH--TTS-HHHHHHHHHHHHHHHHHS-TT-HHHHHHHHHHHHHHHH-TTTS-HHHHHHHHHHHHHHHHHHHHHHHHHHHHHHHHT-HHHHHHHHHHHHHHHHHHT-----HHHHHTTS----PPP-